Protein 6GXR (pdb70)

Secondary structure (DSSP, 8-state):
-------EEEEETTEEEEEEEEEE-TTS-EEEEEEETTS--EEEEEES-TTSS-TT---EEEE-TT-TTEEEEEEE-TTS-EEEEEEETTS--EEEEE-S-TTSS-TT---EEEE-TT-TTEEEEEEE-TTS-EEEEEEETTS--EEEEE-S-TTSS-TT---EEEE-TT-TTEEEEEEE-TTS-EEEEEEETTS--EEEEESS-TTSS-TT---EEEE-TT-TTEEEEEEE-TTS-EEEEEEETTS--EEEEESS-TTSS-TT---EEEE-TT-TTEEEEEEE-TTS-EEEEEEETTPPPEEEEE-S-TTSS-TT---EEEE-TT-TTEEEEEEE-TT--EEEEEEETTS--EEEEE--

Organism: Burkholderia pseudomallei (strain K96243) (NCBI:txid272560)

Nearest PDB structures (foldseek):
  6gxr-assembly1_A  TM=1.003E+00  e=8.473E-71  Burkholderia pseudomallei
  7c37-assembly1_A  TM=7.053E-01  e=6.208E-09  Orbilia oligospora ATCC 24927
  7c3e-assembly1_B  TM=7.044E-01  e=8.057E-09  Orbilia oligospora ATCC 24927
  6trv-assembly1_BBB  TM=6.352E-01  e=8.868E-08  Scedosporium apiospermum
  6htn-assembly1_B  TM=6.437E-01  e=6.552E-03  Kordia periserrulae

Radius of gyration: 18.42 Å; Cα contacts (8 Å, |Δi|>4): 1183; chains: 1; bounding box: 45×47×47 Å

Structure (mmCIF, N/CA/C/O backbone):
data_6GXR
#
_entry.id   6GXR
#
_cell.length_a   46.076
_cell.length_b   87.549
_cell.length_c   159.100
_cell.angle_alpha   90.00
_cell.angle_beta   90.00
_cell.angle_gamma   90.00
#
_symmetry.space_group_name_H-M   'I 2 2 2'
#
loop_
_entity.id
_entity.type
_entity.pdbx_description
1 polymer 'BP39L lectin'
2 non-polymer 'SULFATE ION'
3 water water
#
loop_
_atom_site.group_PDB
_atom_site.id
_atom_site.type_symbol
_atom_site.label_atom_id
_atom_site.label_alt_id
_atom_site.label_comp_id
_atom_site.label_asym_id
_atom_site.label_entity_id
_atom_site.label_seq_id
_atom_site.pdbx_PDB_ins_code
_atom_site.Cartn_x
_atom_site.Cartn_y
_atom_site.Cartn_z
_atom_site.occupancy
_atom_site.B_iso_or_equiv
_atom_site.auth_seq_id
_atom_site.auth_comp_id
_atom_site.auth_asym_id
_atom_site.auth_atom_id
_atom_site.pdbx_PDB_model_num
ATOM 1 N N . TYR A 1 11 ? 0.255 28.052 -10.613 1.00 38.03 11 TYR A N 1
ATOM 2 C CA . TYR A 1 11 ? 1.078 26.865 -10.280 1.00 39.91 11 TYR A CA 1
ATOM 3 C C . TYR A 1 11 ? 0.306 25.527 -10.330 1.00 31.10 11 TYR A C 1
ATOM 4 O O . TYR A 1 11 ? 0.909 24.462 -10.549 1.00 32.51 11 TYR A O 1
ATOM 13 N N . PHE A 1 12 ? -1.007 25.553 -10.098 1.00 22.42 12 PHE A N 1
ATOM 14 C CA . PHE A 1 12 ? -1.797 24.302 -10.217 1.00 21.12 12 PHE A CA 1
ATOM 15 C C . PHE A 1 12 ? -1.770 23.883 -11.664 1.00 17.86 12 PHE A C 1
ATOM 16 O O . PHE A 1 12 ? -1.739 24.728 -12.508 1.00 17.49 12 PHE A O 1
ATOM 24 N N . GLN A 1 13 ? -1.899 22.582 -11.930 1.00 19.29 13 GLN A N 1
ATOM 25 C CA . GLN A 1 13 ? -1.787 22.060 -13.271 1.00 18.76 13 GLN A CA 1
ATOM 26 C C . GLN A 1 13 ? -3.150 22.132 -13.977 1.00 17.48 13 GLN A C 1
ATOM 27 O O . GLN A 1 13 ? -3.719 21.094 -14.390 1.00 17.34 13 GLN A O 1
ATOM 33 N N . SER A 1 14 ? -3.702 23.337 -14.014 1.00 15.80 14 SER A N 1
ATOM 34 C CA . SER A 1 14 ? -4.986 23.607 -14.555 1.00 17.60 14 SER A CA 1
ATOM 35 C C . SER A 1 14 ? -4.986 23.519 -16.075 1.00 16.48 14 SER A C 1
ATOM 36 O O . SER A 1 14 ? -3.949 23.345 -16.683 1.00 17.19 14 SER A O 1
ATOM 39 N N . ALA A 1 15 ? -6.187 23.455 -16.667 1.00 14.68 15 ALA A N 1
ATOM 40 C CA . ALA A 1 15 ? -6.315 23.367 -18.119 1.00 14.16 15 ALA A CA 1
ATOM 41 C C . ALA A 1 15 ? -6.082 24.702 -18.740 1.00 15.10 15 ALA A C 1
ATOM 42 O O . ALA A 1 15 ? -6.986 25.514 -18.813 1.00 16.80 15 ALA A O 1
ATOM 44 N N . LYS A 1 16 ? -4.868 24.860 -19.223 1.00 15.12 16 LYS A N 1
ATOM 45 C CA . LYS A 1 16 ? -4.397 26.036 -19.962 1.00 15.78 16 LYS A CA 1
ATOM 46 C C . LYS A 1 16 ? -4.653 25.995 -21.473 1.00 15.99 16 LYS A C 1
ATOM 47 O O . LYS A 1 16 ? -4.375 26.995 -22.155 1.00 15.34 16 LYS A O 1
ATOM 53 N N . LEU A 1 17 ? -5.144 24.905 -22.015 1.00 12.20 17 LEU A N 1
ATOM 54 C CA . LEU A 1 17 ? -5.607 24.736 -23.331 1.00 12.98 17 LEU A CA 1
ATOM 55 C C . LEU A 1 17 ? -7.025 24.170 -23.328 1.00 12.41 17 LEU A C 1
ATOM 56 O O . LEU A 1 17 ? -7.336 23.227 -22.533 1.00 13.09 17 LEU A O 1
ATOM 61 N N . ALA A 1 18 ? -7.894 24.642 -24.224 1.00 11.40 18 ALA A N 1
ATOM 62 C CA . ALA A 1 18 ? -9.199 24.109 -24.368 1.00 10.81 18 ALA A CA 1
ATOM 63 C C . ALA A 1 18 ? -9.482 23.875 -25.841 1.00 12.95 18 ALA A C 1
ATOM 64 O O . ALA A 1 18 ? -9.198 24.739 -26.667 1.00 14.61 18 ALA A O 1
ATOM 66 N N . ALA A 1 19 ? -10.033 22.744 -26.173 1.00 12.28 19 ALA A N 1
ATOM 67 C CA . ALA A 1 19 ? -10.349 22.439 -27.567 1.00 12.11 19 ALA A CA 1
ATOM 68 C C . ALA A 1 19 ? -11.871 22.320 -27.747 1.00 12.25 19 ALA A C 1
ATOM 69 O O . ALA A 1 19 ? -12.582 21.744 -26.928 1.00 12.49 19 ALA A O 1
ATOM 71 N N . SER A 1 20 ? -12.367 22.837 -28.867 1.00 13.74 20 SER A N 1
ATOM 72 C CA . SER A 1 20 ? -13.805 22.871 -29.090 1.00 13.08 20 SER A CA 1
ATOM 73 C C . SER A 1 20 ? -14.094 22.837 -30.593 1.00 13.98 20 SER A C 1
ATOM 74 O O . SER A 1 20 ? -13.312 23.371 -31.361 1.00 14.55 20 SER A O 1
ATOM 77 N N . ASN A 1 21 ? -15.201 22.246 -30.975 1.00 12.08 21 ASN A N 1
ATOM 78 C CA . ASN A 1 21 ? -15.790 22.654 -32.311 1.00 11.95 21 ASN A CA 1
ATOM 79 C C . ASN A 1 21 ? -16.049 24.171 -32.263 1.00 13.39 21 ASN A C 1
ATOM 80 O O . ASN A 1 21 ? -16.347 24.745 -31.222 1.00 13.85 21 ASN A O 1
ATOM 85 N N . GLN A 1 22 ? -15.954 24.873 -33.410 1.00 13.63 22 GLN A N 1
ATOM 86 C CA . GLN A 1 22 ? -16.479 26.230 -33.508 1.00 14.86 22 GLN A CA 1
ATOM 87 C C . GLN A 1 22 ? -17.923 26.002 -33.955 1.00 15.28 22 GLN A C 1
ATOM 88 O O . GLN A 1 22 ? -18.233 25.790 -35.142 1.00 14.17 22 GLN A O 1
ATOM 94 N N . PHE A 1 23 ? -18.832 26.003 -32.987 1.00 15.83 23 PHE A N 1
ATOM 95 C CA . PHE A 1 23 ? -20.220 25.546 -33.224 1.00 15.48 23 PHE A CA 1
ATOM 96 C C . PHE A 1 23 ? -20.856 26.373 -34.358 1.00 17.99 23 PHE A C 1
ATOM 97 O O . PHE A 1 23 ? -20.728 27.596 -34.429 1.00 21.03 23 PHE A O 1
ATOM 105 N N . GLY A 1 24 ? -21.406 25.654 -35.283 1.00 18.31 24 GLY A N 1
ATOM 106 C CA . GLY A 1 24 ? -21.906 26.334 -36.498 1.00 18.65 24 GLY A CA 1
ATOM 107 C C . GLY A 1 24 ? -21.045 26.109 -37.714 1.00 19.86 24 GLY A C 1
ATOM 108 O O . GLY A 1 24 ? -21.486 26.401 -38.864 1.00 19.78 24 GLY A O 1
ATOM 109 N N . ILE A 1 25 ? -19.795 25.677 -37.484 1.00 17.90 25 ILE A N 1
ATOM 110 C CA . ILE A 1 25 ? -18.895 25.374 -38.594 1.00 17.08 25 ILE A CA 1
ATOM 111 C C . ILE A 1 25 ? -18.552 23.908 -38.353 1.00 16.09 25 ILE A C 1
ATOM 112 O O . ILE A 1 25 ? -17.659 23.634 -37.480 1.00 11.92 25 ILE A O 1
ATOM 117 N N . PRO A 1 26 ? -19.316 22.899 -38.918 1.00 14.41 26 PRO A N 1
ATOM 118 C CA . PRO A 1 26 ? -19.215 21.537 -38.390 1.00 16.07 26 PRO A CA 1
ATOM 119 C C . PRO A 1 26 ? -17.847 20.864 -38.448 1.00 16.46 26 PRO A C 1
ATOM 120 O O . PRO A 1 26 ? -17.617 19.886 -37.768 1.00 17.74 26 PRO A O 1
ATOM 124 N N . ASN A 1 27 ? -17.010 21.295 -39.383 1.00 17.99 27 ASN A N 1
ATOM 125 C CA . ASN A 1 27 ? -15.715 20.771 -39.708 1.00 15.31 27 ASN A CA 1
ATOM 126 C C . ASN A 1 27 ? -14.530 21.551 -39.114 1.00 15.60 27 ASN A C 1
ATOM 127 O O . ASN A 1 27 ? -13.375 21.314 -39.534 1.00 19.66 27 ASN A O 1
ATOM 132 N N . GLN A 1 28 ? -14.813 22.518 -38.247 1.00 13.79 28 GLN A N 1
ATOM 133 C CA . GLN A 1 28 ? -13.801 23.331 -37.651 1.00 13.59 28 GLN A CA 1
ATOM 134 C C . GLN A 1 28 ? -13.507 22.972 -36.190 1.00 13.05 28 GLN A C 1
ATOM 135 O O . GLN A 1 28 ? -14.400 22.924 -35.341 1.00 13.09 28 GLN A O 1
ATOM 141 N N . THR A 1 29 ? -12.225 22.888 -35.881 1.00 13.02 29 THR A N 1
ATOM 142 C CA . THR A 1 29 ? -11.756 22.637 -34.515 1.00 12.20 29 THR A CA 1
ATOM 143 C C . THR A 1 29 ? -10.937 23.835 -34.078 1.00 12.79 29 THR A C 1
ATOM 144 O O . THR A 1 29 ? -9.985 24.273 -34.789 1.00 13.53 29 THR A O 1
ATOM 148 N N . ASP A 1 30 ? -11.220 24.373 -32.879 1.00 12.09 30 ASP A N 1
ATOM 149 C CA . ASP A 1 30 ? -10.540 25.462 -32.335 1.00 12.30 30 ASP A CA 1
ATOM 150 C C . ASP A 1 30 ? -9.768 24.975 -31.070 1.00 12.43 30 ASP A C 1
ATOM 151 O O . ASP A 1 30 ? -10.259 24.142 -30.322 1.00 12.83 30 ASP A O 1
ATOM 156 N N . VAL A 1 31 ? -8.586 25.518 -30.869 1.00 12.37 31 VAL A N 1
ATOM 157 C CA . VAL A 1 31 ? -7.806 25.300 -29.584 1.00 12.40 31 VAL A CA 1
ATOM 158 C C . VAL A 1 31 ? -7.454 26.681 -29.003 1.00 13.69 31 VAL A C 1
ATOM 159 O O . VAL A 1 31 ? -6.776 27.509 -29.653 1.00 12.12 31 VAL A O 1
ATOM 163 N N . PHE A 1 32 ? -7.941 26.962 -27.798 1.00 12.26 32 PHE A N 1
ATOM 164 C CA . PHE A 1 32 ? -7.801 28.258 -27.099 1.00 12.78 32 PHE A CA 1
ATOM 165 C C . PHE A 1 32 ? -6.670 28.156 -26.074 1.00 14.53 32 PHE A C 1
ATOM 166 O O . PHE A 1 32 ? -6.487 27.101 -25.426 1.00 14.03 32 PHE A O 1
ATOM 174 N N . ALA A 1 33 ? -5.911 29.255 -25.937 1.00 14.19 33 ALA A N 1
ATOM 175 C CA . ALA A 1 33 ? -4.782 29.356 -25.035 1.00 14.64 33 ALA A CA 1
ATOM 176 C C . ALA A 1 33 ? -4.613 30.823 -24.713 1.00 18.94 33 ALA A C 1
ATOM 177 O O . ALA A 1 33 ? -5.268 31.625 -25.307 1.00 17.54 33 ALA A O 1
ATOM 179 N N . VAL A 1 34 ? -3.881 31.095 -23.639 1.00 18.48 34 VAL A N 1
ATOM 180 C CA . VAL A 1 34 ? -3.511 32.459 -23.316 1.00 19.51 34 VAL A CA 1
ATOM 181 C C . VAL A 1 34 ? -2.003 32.573 -23.548 1.00 24.24 34 VAL A C 1
ATOM 182 O O . VAL A 1 34 ? -1.227 31.764 -23.082 1.00 33.04 34 VAL A O 1
ATOM 186 N N . ASP A 1 35 ? -1.610 33.603 -24.266 1.00 26.01 35 ASP A N 1
ATOM 187 C CA . ASP A 1 35 ? -0.187 33.709 -24.573 1.00 34.76 35 ASP A CA 1
ATOM 188 C C . ASP A 1 35 ? 0.536 34.523 -23.472 1.00 39.30 35 ASP A C 1
ATOM 189 O O . ASP A 1 35 ? -0.106 35.044 -22.544 1.00 38.76 35 ASP A O 1
ATOM 194 N N . GLY A 1 36 ? 1.858 34.636 -23.593 1.00 35.68 36 GLY A N 1
ATOM 195 C CA . GLY A 1 36 ? 2.678 35.384 -22.610 1.00 31.08 36 GLY A CA 1
ATOM 196 C C . GLY A 1 36 ? 2.344 36.837 -22.485 1.00 32.01 36 GLY A C 1
ATOM 197 O O . GLY A 1 36 ? 2.590 37.421 -21.449 1.00 34.92 36 GLY A O 1
ATOM 198 N N . ASN A 1 37 ? 1.815 37.434 -23.547 1.00 32.70 37 ASN A N 1
ATOM 199 C CA . ASN A 1 37 ? 1.308 38.815 -23.509 1.00 40.45 37 ASN A CA 1
ATOM 200 C C . ASN A 1 37 ? -0.045 38.978 -22.785 1.00 36.53 37 ASN A C 1
ATOM 201 O O . ASN A 1 37 ? -0.551 40.072 -22.745 1.00 35.17 37 ASN A O 1
ATOM 206 N N . GLY A 1 38 ? -0.621 37.894 -22.271 1.00 34.39 38 GLY A N 1
ATOM 207 C CA . GLY A 1 38 ? -1.853 37.940 -21.521 1.00 33.36 38 GLY A CA 1
ATOM 208 C C . GLY A 1 38 ? -3.088 38.082 -22.372 1.00 27.44 38 GLY A C 1
ATOM 209 O O . GLY A 1 38 ? -4.147 38.466 -21.884 1.00 24.94 38 GLY A O 1
ATOM 210 N N . SER A 1 39 ? -2.970 37.771 -23.680 1.00 26.11 39 SER A N 1
ATOM 211 C CA . SER A 1 39 ? -4.132 37.811 -24.496 1.00 24.16 39 SER A CA 1
ATOM 212 C C . SER A 1 39 ? -4.581 36.380 -24.802 1.00 19.26 39 SER A C 1
ATOM 213 O O . SER A 1 39 ? -3.774 35.449 -24.917 1.00 20.77 39 SER A O 1
ATOM 216 N N . LEU A 1 40 ? -5.852 36.302 -25.017 1.00 21.26 40 LEU A N 1
ATOM 217 C CA . LEU A 1 40 ? -6.480 35.032 -25.359 1.00 17.96 40 LEU A CA 1
ATOM 218 C C . LEU A 1 40 ? -6.163 34.822 -26.833 1.00 18.76 40 LEU A C 1
ATOM 219 O O . LEU A 1 40 ? -6.088 35.768 -27.584 1.00 18.76 40 LEU A O 1
ATOM 224 N N . ARG A 1 41 ? -5.980 33.585 -27.254 1.00 14.51 41 ARG A N 1
ATOM 225 C CA . ARG A 1 41 ? -5.647 33.223 -28.612 1.00 18.27 41 ARG A CA 1
ATOM 226 C C . ARG A 1 41 ? -6.340 31.943 -29.020 1.00 18.14 41 ARG A C 1
ATOM 227 O O . ARG A 1 41 ? -6.774 31.164 -28.174 1.00 19.84 41 ARG A O 1
ATOM 235 N N . VAL A 1 42 ? -6.503 31.786 -30.307 1.00 16.85 42 VAL A N 1
ATOM 236 C CA . VAL A 1 42 ? -7.129 30.615 -30.897 1.00 17.45 42 VAL A CA 1
ATOM 237 C C . VAL A 1 42 ? -6.339 30.141 -32.046 1.00 18.16 42 VAL A C 1
ATOM 238 O O . VAL A 1 42 ? -5.977 30.940 -32.935 1.00 15.23 42 VAL A O 1
ATOM 242 N N . SER A 1 43 ? -6.181 28.822 -32.130 1.00 12.85 43 SER A N 1
ATOM 243 C CA . SER A 1 43 ? -5.658 28.145 -33.315 1.00 14.99 43 SER A CA 1
ATOM 244 C C . SER A 1 43 ? -6.805 27.273 -33.886 1.00 15.01 43 SER A C 1
ATOM 245 O O . SER A 1 43 ? -7.679 26.802 -33.151 1.00 15.58 43 SER A O 1
ATOM 248 N N . TRP A 1 44 ? -6.898 27.089 -35.212 1.00 13.07 44 TRP A N 1
ATOM 249 C CA . TRP A 1 44 ? -8.014 26.402 -35.784 1.00 14.07 44 TRP A CA 1
ATOM 250 C C . TRP A 1 44 ? -7.629 25.673 -37.071 1.00 14.82 44 TRP A C 1
ATOM 251 O O . TRP A 1 44 ? -6.640 26.055 -37.756 1.00 15.90 44 TRP A O 1
ATOM 262 N N . VAL A 1 45 ? -8.375 24.627 -37.349 1.00 14.50 45 VAL A N 1
ATOM 263 C CA . VAL A 1 45 ? -8.241 23.858 -38.577 1.00 15.54 45 VAL A CA 1
ATOM 264 C C . VAL A 1 45 ? -9.614 23.424 -39.058 1.00 16.21 45 VAL A C 1
ATOM 265 O O . VAL A 1 45 ? -10.501 23.166 -38.285 1.00 16.26 45 VAL A O 1
ATOM 269 N N . VAL A 1 46 ? -9.774 23.321 -40.378 1.00 17.90 46 VAL A N 1
ATOM 270 C CA . VAL A 1 46 ? -10.963 22.831 -41.012 1.00 17.94 46 VAL A CA 1
ATOM 271 C C . VAL A 1 46 ? -10.694 21.488 -41.700 1.00 18.78 46 VAL A C 1
ATOM 272 O O . VAL A 1 46 ? -9.791 21.375 -42.556 1.00 20.35 46 VAL A O 1
ATOM 276 N N . SER A 1 47 ? -11.443 20.463 -41.306 1.00 17.31 47 SER A N 1
ATOM 277 C CA . SER A 1 47 ? -11.308 19.093 -41.816 1.00 18.45 47 SER A CA 1
ATOM 278 C C . SER A 1 47 ? -9.879 18.634 -41.671 1.00 22.16 47 SER A C 1
ATOM 279 O O . SER A 1 47 ? -9.331 18.808 -40.544 1.00 21.09 47 SER A O 1
ATOM 282 N N . ALA A 1 48 ? -9.224 18.188 -42.768 1.00 23.60 48 ALA A N 1
ATOM 283 C CA . ALA A 1 48 ? -7.803 17.671 -42.699 1.00 27.99 48 ALA A CA 1
ATOM 284 C C . ALA A 1 48 ? -6.795 18.724 -43.242 1.00 29.26 48 ALA A C 1
ATOM 285 O O . ALA A 1 48 ? -5.656 18.372 -43.570 1.00 30.23 48 ALA A O 1
ATOM 287 N N . GLY A 1 49 ? -7.201 19.986 -43.258 1.00 22.99 49 GLY A N 1
ATOM 288 C CA . GLY A 1 49 ? -6.442 21.087 -43.823 1.00 24.91 49 GLY A CA 1
ATOM 289 C C . GLY A 1 49 ? -5.349 21.569 -42.879 1.00 19.09 49 GLY A C 1
ATOM 290 O O . GLY A 1 49 ? -4.971 20.895 -41.888 1.00 21.58 49 GLY A O 1
ATOM 291 N N . ALA A 1 50 ? -4.873 22.755 -43.152 1.00 20.81 50 ALA A N 1
ATOM 292 C CA . ALA A 1 50 ? -3.744 23.353 -42.424 1.00 20.83 50 ALA A CA 1
ATOM 293 C C . ALA A 1 50 ? -4.230 24.065 -41.161 1.00 20.80 50 ALA A C 1
ATOM 294 O O . ALA A 1 50 ? -5.258 24.730 -41.171 1.00 18.29 50 ALA A O 1
ATOM 296 N N . TRP A 1 51 ? -3.426 24.001 -40.101 1.00 17.19 51 TRP A N 1
ATOM 297 C CA . TRP A 1 51 ? -3.659 24.768 -38.889 1.00 16.50 51 TRP A CA 1
ATOM 298 C C . TRP A 1 51 ? -3.398 26.219 -39.134 1.00 16.64 51 TRP A C 1
ATOM 299 O O . TRP A 1 51 ? -2.426 26.581 -39.867 1.00 19.14 51 TRP A O 1
ATOM 310 N N . ASN A 1 52 ? -4.236 27.061 -38.574 1.00 16.43 52 ASN A N 1
ATOM 311 C CA . ASN A 1 52 ? -4.097 28.512 -38.607 1.00 17.61 52 ASN A CA 1
ATOM 312 C C . ASN A 1 52 ? -3.918 29.026 -37.181 1.00 21.03 52 ASN A C 1
ATOM 313 O O . ASN A 1 52 ? -4.457 28.443 -36.251 1.00 19.66 52 ASN A O 1
ATOM 318 N N . GLY A 1 53 ? -3.138 30.105 -37.054 1.00 21.54 53 GLY A N 1
ATOM 319 C CA . GLY A 1 53 ? -3.045 30.944 -35.832 1.00 20.39 53 GLY A CA 1
ATOM 320 C C . GLY A 1 53 ? -1.685 30.847 -35.180 1.00 21.63 53 GLY A C 1
ATOM 321 O O . GLY A 1 53 ? -0.682 30.557 -35.851 1.00 24.76 53 GLY A O 1
ATOM 322 N N . PRO A 1 54 ? -1.545 31.131 -33.899 1.00 22.27 54 PRO A N 1
ATOM 323 C CA . PRO A 1 54 ? -2.634 31.511 -33.012 1.00 21.22 54 PRO A CA 1
ATOM 324 C C . PRO A 1 54 ? -3.041 32.953 -33.184 1.00 20.91 54 PRO A C 1
ATOM 325 O O . PRO A 1 54 ? -2.168 33.800 -33.106 1.00 25.16 54 PRO A O 1
ATOM 329 N N . ALA A 1 55 ? -4.326 33.188 -33.388 1.00 21.40 55 ALA A N 1
ATOM 330 C CA . ALA A 1 55 ? -4.871 34.546 -33.595 1.00 19.81 55 ALA A CA 1
ATOM 331 C C . ALA A 1 55 ? -5.374 35.138 -32.245 1.00 21.83 55 ALA A C 1
ATOM 332 O O . ALA A 1 55 ? -5.986 34.471 -31.399 1.00 18.59 55 ALA A O 1
ATOM 334 N N . GLN A 1 56 ? -5.125 36.433 -32.034 1.00 21.33 56 GLN A N 1
ATOM 335 C CA . GLN A 1 56 ? -5.516 37.089 -30.798 1.00 20.62 56 GLN A CA 1
ATOM 336 C C . GLN A 1 56 ? -6.980 37.350 -30.736 1.00 21.88 56 GLN A C 1
ATOM 337 O O . GLN A 1 56 ? -7.608 37.756 -31.719 1.00 21.76 56 GLN A O 1
ATOM 343 N N . ILE A 1 57 ? -7.558 37.192 -29.539 1.00 17.81 57 ILE A N 1
ATOM 344 C CA . ILE A 1 57 ? -8.952 37.459 -29.279 1.00 19.46 57 ILE A CA 1
ATOM 345 C C . ILE A 1 57 ? -8.960 38.515 -28.171 1.00 20.26 57 ILE A C 1
ATOM 346 O O . ILE A 1 57 ? -8.514 38.285 -27.029 1.00 22.00 57 ILE A O 1
ATOM 351 N N . GLY A 1 58 ? -9.395 39.720 -28.532 1.00 23.69 58 GLY A N 1
ATOM 352 C CA . GLY A 1 58 ? -9.399 40.828 -27.617 1.00 26.82 58 GLY A CA 1
ATOM 353 C C . GLY A 1 58 ? -8.082 41.512 -27.347 1.00 27.80 58 GLY A C 1
ATOM 354 O O . GLY A 1 58 ? -7.104 41.279 -28.029 1.00 29.38 58 GLY A O 1
ATOM 355 N N . PRO A 1 59 ? -8.034 42.363 -26.308 1.00 28.72 59 PRO A N 1
ATOM 356 C CA . PRO A 1 59 ? -6.863 43.166 -26.029 1.00 30.43 59 PRO A CA 1
ATOM 357 C C . PRO A 1 59 ? -5.755 42.372 -25.387 1.00 32.79 59 PRO A C 1
ATOM 358 O O . PRO A 1 59 ? -6.051 41.337 -24.693 1.00 33.93 59 PRO A O 1
ATOM 362 N N . ALA A 1 60 ? -4.523 42.866 -25.508 1.00 28.31 60 ALA A N 1
ATOM 363 C CA . ALA A 1 60 ? -3.403 42.344 -24.727 1.00 28.75 60 ALA A CA 1
ATOM 364 C C . ALA A 1 60 ? -3.557 42.636 -23.227 1.00 28.67 60 ALA A C 1
ATOM 365 O O . ALA A 1 60 ? -4.269 43.569 -22.813 1.00 28.19 60 ALA A O 1
ATOM 367 N N . GLY A 1 61 ? -2.893 41.787 -22.446 1.00 29.16 61 GLY A N 1
ATOM 368 C CA . GLY A 1 61 ? -2.684 42.009 -21.026 1.00 27.91 61 GLY A CA 1
ATOM 369 C C . GLY A 1 61 ? -3.927 41.890 -20.183 1.00 28.13 61 GLY A C 1
ATOM 370 O O . GLY A 1 61 ? -3.917 42.331 -19.031 1.00 29.34 61 GLY A O 1
ATOM 371 N N . LEU A 1 62 ? -4.989 41.261 -20.708 1.00 26.19 62 LEU A N 1
ATOM 372 C CA . LEU A 1 62 ? -6.257 41.159 -19.945 1.00 24.09 62 LEU A CA 1
ATOM 373 C C . LEU A 1 62 ? -6.145 40.005 -18.885 1.00 23.01 62 LEU A C 1
ATOM 374 O O . LEU A 1 62 ? -6.797 40.059 -17.817 1.00 22.20 62 LEU A O 1
ATOM 379 N N . PHE A 1 63 ? -5.311 39.007 -19.200 1.00 19.22 63 PHE A N 1
ATOM 380 C CA . PHE A 1 63 ? -5.119 37.818 -18.389 1.00 18.60 63 PHE A CA 1
ATOM 381 C C . PHE A 1 63 ? -3.740 37.655 -17.904 1.00 21.80 63 PHE A C 1
ATOM 382 O O . PHE A 1 63 ? -2.786 38.145 -18.534 1.00 23.39 63 PHE A O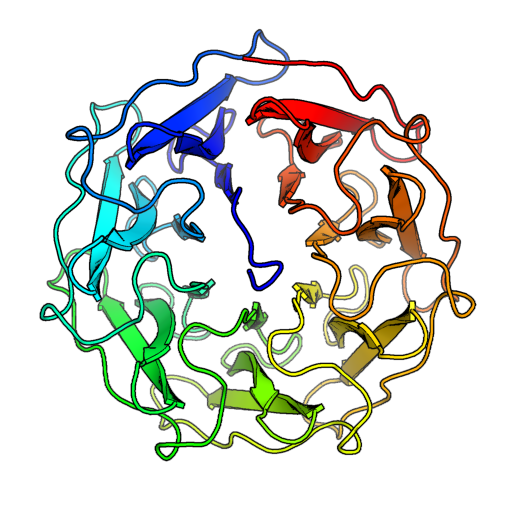 1
ATOM 390 N N . PRO A 1 64 ? -3.539 36.962 -16.781 1.00 19.25 64 PRO A N 1
ATOM 391 C CA . PRO A 1 64 ? -2.158 36.532 -16.525 1.00 18.74 64 PRO A CA 1
ATOM 392 C C . PRO A 1 64 ? -1.663 35.546 -17.572 1.00 21.46 64 PRO A C 1
ATOM 393 O O . PRO A 1 64 ? -2.465 34.844 -18.181 1.00 20.56 64 PRO A O 1
ATOM 397 N N . SER A 1 65 ? -0.370 35.505 -17.830 1.00 22.04 65 SER A N 1
ATOM 398 C CA . SER A 1 65 ? 0.078 34.628 -18.890 1.00 25.48 65 SER A CA 1
ATOM 399 C C . SER A 1 65 ? -0.264 33.206 -1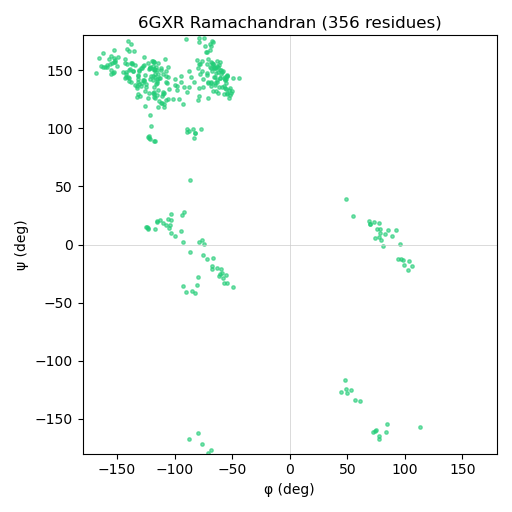8.425 1.00 25.39 65 SER A C 1
ATOM 400 O O . SER A 1 65 ? -0.312 32.940 -17.210 1.00 24.09 65 SER A O 1
ATOM 403 N N . ARG A 1 66 ? -0.591 32.317 -19.351 1.00 26.93 66 ARG A N 1
ATOM 404 C CA . ARG A 1 66 ? -0.966 30.977 -18.887 1.00 38.85 66 ARG A CA 1
ATOM 405 C C . ARG A 1 66 ? -2.066 30.925 -17.668 1.00 34.26 66 ARG A C 1
ATOM 406 O O . ARG A 1 66 ? -2.082 30.128 -16.671 1.00 31.46 66 ARG A O 1
ATOM 414 N N . ALA A 1 67 ? -3.006 31.838 -17.812 1.00 22.34 67 ALA A N 1
ATOM 415 C CA . ALA A 1 67 ? -4.290 31.689 -17.217 1.00 19.30 67 ALA A CA 1
ATOM 416 C C . ALA A 1 67 ? -4.912 30.407 -17.806 1.00 17.49 67 ALA A C 1
ATOM 417 O O . ALA A 1 67 ? -4.699 30.033 -18.972 1.00 18.78 67 ALA A O 1
ATOM 419 N N . ALA A 1 68 ? -5.735 29.770 -17.022 1.00 15.04 68 ALA A N 1
ATOM 420 C CA . ALA A 1 68 ? -6.563 28.638 -17.439 1.00 12.44 68 ALA A CA 1
ATOM 421 C C . ALA A 1 68 ? -7.704 29.140 -18.370 1.00 12.08 68 ALA A C 1
ATOM 422 O O . ALA A 1 68 ? -8.188 30.301 -18.307 1.00 11.64 68 ALA A O 1
ATOM 424 N N . VAL A 1 69 ? -8.211 28.240 -19.226 1.00 12.35 69 VAL A N 1
ATOM 425 C CA . VAL A 1 69 ? -9.307 28.551 -20.182 1.00 12.44 69 VAL A CA 1
ATOM 426 C C . VAL A 1 69 ? -10.291 27.419 -20.205 1.00 11.58 69 VAL A C 1
ATOM 427 O O . VAL A 1 69 ? -9.894 26.236 -19.920 1.00 13.10 69 VAL A O 1
ATOM 431 N N . ALA A 1 70 ? -11.518 27.693 -20.584 1.00 10.87 70 ALA A N 1
ATOM 432 C CA . ALA A 1 70 ? -12.515 26.725 -20.854 1.00 11.30 70 ALA A CA 1
ATOM 433 C C . ALA A 1 70 ? -13.362 27.170 -22.009 1.00 11.26 70 ALA A C 1
ATOM 434 O O . ALA A 1 70 ? -13.315 28.371 -22.395 1.00 13.23 70 ALA A O 1
ATOM 436 N N . SER A 1 71 ? -14.025 26.219 -22.609 1.00 11.84 71 SER A N 1
ATOM 437 C CA . SER A 1 71 ? -14.868 26.513 -23.744 1.00 13.90 71 SER A CA 1
ATOM 438 C C . SER A 1 71 ? -16.160 25.685 -23.699 1.00 13.51 71 SER A C 1
ATOM 439 O O . SER A 1 71 ? -16.170 24.570 -23.137 1.00 12.40 71 SER A O 1
ATOM 442 N N . SER A 1 72 ? -17.238 26.188 -24.359 1.00 12.23 72 SER A N 1
ATOM 443 C CA . SER A 1 72 ? -18.471 25.462 -24.464 1.00 12.34 72 SER A CA 1
ATOM 444 C C . SER A 1 72 ? -19.332 26.108 -25.595 1.00 12.49 72 SER A C 1
ATOM 445 O O . SER A 1 72 ? -19.271 27.349 -25.723 1.00 12.53 72 SER A O 1
ATOM 448 N N . ASN A 1 73 ? -20.186 25.294 -26.179 1.00 14.42 73 ASN A N 1
ATOM 449 C CA . ASN A 1 73 ? -21.365 25.809 -26.894 1.00 15.15 73 ASN A CA 1
ATOM 450 C C . ASN A 1 73 ? -22.115 26.676 -25.839 1.00 16.15 73 ASN A C 1
ATOM 451 O O . ASN A 1 73 ? -22.216 26.277 -24.682 1.00 13.04 73 ASN A O 1
ATOM 456 N N . GLN A 1 74 ? -22.713 27.775 -26.260 1.00 15.62 74 GLN A N 1
ATOM 457 C CA . GLN A 1 74 ? -23.802 28.393 -25.509 1.00 16.98 74 GLN A CA 1
ATOM 458 C C . GLN A 1 74 ? -25.118 27.694 -25.826 1.00 16.70 74 GLN A C 1
ATOM 459 O O . GLN A 1 74 ? -25.729 27.965 -26.851 1.00 18.22 74 GLN A O 1
ATOM 465 N N . PHE A 1 75 ? -25.501 26.750 -24.972 1.00 15.28 75 PHE A N 1
ATOM 466 C CA . PHE A 1 75 ? -26.631 25.819 -25.098 1.00 16.38 75 PHE A CA 1
ATOM 467 C C . PHE A 1 75 ? -27.909 26.554 -25.375 1.00 19.76 75 PHE A C 1
ATOM 468 O O . PHE A 1 75 ? -28.158 27.550 -24.745 1.00 19.79 75 PHE A O 1
ATOM 476 N N . GLY A 1 76 ? -28.557 26.132 -26.459 1.00 21.45 76 GLY A N 1
ATOM 477 C CA . GLY A 1 76 ? -29.709 26.857 -26.979 1.00 24.62 76 GLY A CA 1
ATOM 478 C C . GLY A 1 76 ? -29.404 27.776 -28.168 1.00 26.76 76 GLY A C 1
ATOM 479 O O . GLY A 1 76 ? -30.337 28.218 -28.819 1.00 25.04 76 GLY A O 1
ATOM 480 N N . ILE A 1 77 ? -28.131 28.134 -28.407 1.00 23.57 77 ILE A N 1
ATOM 481 C CA . ILE A 1 77 ? -27.688 28.936 -29.525 1.00 22.19 77 ILE A CA 1
ATOM 482 C C . ILE A 1 77 ? -26.737 28.013 -30.352 1.00 22.22 77 ILE A C 1
ATOM 483 O O . ILE A 1 77 ? -25.566 27.936 -30.047 1.00 19.77 77 ILE A O 1
ATOM 488 N N . PRO A 1 78 ? -27.265 27.246 -31.299 1.00 24.01 78 PRO A N 1
ATOM 489 C CA . PRO A 1 78 ? -26.401 26.175 -31.927 1.00 21.19 78 PRO A CA 1
ATOM 490 C C . PRO A 1 78 ? -25.150 26.695 -32.600 1.00 19.66 78 PRO A C 1
ATOM 491 O O . PRO A 1 78 ? -24.216 25.871 -32.827 1.00 22.66 78 PRO A O 1
ATOM 495 N N . ASN A 1 79 ? -25.093 27.960 -32.963 1.00 18.83 79 ASN A N 1
ATOM 496 C CA . ASN A 1 79 ? -24.001 28.494 -33.740 1.00 19.27 79 ASN A CA 1
ATOM 497 C C . ASN A 1 79 ? -23.072 29.377 -32.958 1.00 17.59 79 ASN A C 1
ATOM 498 O O . ASN A 1 79 ? -22.374 30.139 -33.480 1.00 17.39 79 ASN A O 1
ATOM 503 N N . GLN A 1 80 ? -23.112 29.316 -31.600 1.00 16.73 80 GLN A N 1
ATOM 504 C CA . GLN A 1 80 ? -22.279 30.163 -30.744 1.00 16.02 80 GLN A CA 1
ATOM 505 C C . GLN A 1 80 ? -21.302 29.296 -29.872 1.00 14.21 80 GLN A C 1
ATOM 506 O O . GLN A 1 80 ? -21.734 28.315 -29.228 1.00 16.95 80 GLN A O 1
ATOM 512 N N . THR A 1 81 ? -20.052 29.692 -29.933 1.00 12.25 81 THR A N 1
ATOM 513 C CA . THR A 1 81 ? -18.956 29.131 -29.068 1.00 14.73 81 THR A CA 1
ATOM 514 C C . THR A 1 81 ? -18.517 30.180 -28.060 1.00 14.80 81 THR A C 1
ATOM 515 O O . THR A 1 81 ? -18.235 31.329 -28.423 1.00 17.02 81 THR A O 1
ATOM 519 N N . ASP A 1 82 ? -18.446 29.826 -26.768 1.00 13.52 82 ASP A N 1
ATOM 520 C CA . ASP A 1 82 ? -17.997 30.677 -25.686 1.00 13.21 82 ASP A CA 1
ATOM 521 C C . ASP A 1 82 ? -16.663 30.160 -25.183 1.00 14.15 82 ASP A C 1
ATOM 522 O O . ASP A 1 82 ? -16.457 28.956 -25.101 1.00 13.55 82 ASP A O 1
ATOM 527 N N . VAL A 1 83 ? -15.857 31.065 -24.775 1.00 14.02 83 VAL A N 1
ATOM 528 C CA . VAL A 1 83 ? -14.543 30.855 -24.182 1.00 13.53 83 VAL A CA 1
ATOM 529 C C . VAL A 1 83 ? -14.432 31.666 -22.941 1.00 15.41 83 VAL A C 1
ATOM 530 O O . VAL A 1 83 ? -14.771 32.819 -22.900 1.00 13.99 83 VAL A O 1
ATOM 534 N N . PHE A 1 84 ? -14.015 31.014 -21.847 1.00 13.32 84 PHE A N 1
ATOM 535 C CA . PHE A 1 84 ? -13.941 31.578 -20.511 1.00 12.76 84 PHE A CA 1
ATOM 536 C C . PHE A 1 84 ? -12.573 31.639 -19.955 1.00 13.33 84 PHE A C 1
ATOM 537 O O . PHE A 1 84 ? -11.741 30.671 -20.177 1.00 12.13 84 PHE A O 1
ATOM 545 N N . ALA A 1 85 ? -12.300 32.720 -19.173 1.00 11.37 85 ALA A N 1
ATOM 546 C CA . ALA A 1 85 ? -10.997 32.898 -18.505 1.00 12.76 85 ALA A CA 1
ATOM 547 C C . ALA A 1 85 ? -11.165 34.033 -17.525 1.00 13.62 85 ALA A C 1
ATOM 548 O O . ALA A 1 85 ? -12.015 34.897 -17.784 1.00 14.47 85 ALA A O 1
ATOM 550 N N . VAL A 1 86 ? -10.444 33.957 -16.433 1.00 13.40 86 VAL A N 1
ATOM 551 C CA . VAL A 1 86 ? -10.414 34.971 -15.363 1.00 13.59 86 VAL A CA 1
ATOM 552 C C . VAL A 1 86 ? -9.297 35.929 -15.623 1.00 13.02 86 VAL A C 1
ATOM 553 O O . VAL A 1 86 ? -8.103 35.587 -15.652 1.00 14.41 86 VAL A O 1
ATOM 557 N N . GLY A 1 87 ? -9.673 37.217 -15.749 1.00 16.75 87 GLY A N 1
ATOM 558 C CA . GLY A 1 87 ? -8.663 38.238 -15.917 1.00 16.66 87 GLY A CA 1
ATOM 559 C C . GLY A 1 87 ? -7.769 38.538 -14.749 1.00 17.87 87 GLY A C 1
ATOM 560 O O . GLY A 1 87 ? -8.011 38.173 -13.582 1.00 18.87 87 GLY A O 1
ATOM 561 N N . ARG A 1 88 ? -6.771 39.375 -15.043 1.00 20.23 88 ARG A N 1
ATOM 562 C CA . ARG A 1 88 ? -5.894 39.895 -14.011 1.00 20.55 88 ARG A CA 1
ATOM 563 C C . ARG A 1 88 ? -6.589 40.492 -12.782 1.00 19.61 88 ARG A C 1
ATOM 564 O O . ARG A 1 88 ? -6.101 40.293 -11.653 1.00 21.59 88 ARG A O 1
ATOM 572 N N . ASP A 1 89 ? -7.698 41.155 -12.989 1.00 18.89 89 ASP A N 1
ATOM 573 C CA . ASP A 1 89 ? -8.518 41.709 -11.924 1.00 21.67 89 ASP A CA 1
ATOM 574 C C . ASP A 1 89 ? -9.442 40.781 -11.157 1.00 20.61 89 ASP A C 1
ATOM 575 O O . ASP A 1 89 ? -10.133 41.219 -10.242 1.00 22.95 89 ASP A O 1
ATOM 580 N N . GLY A 1 90 ? -9.404 39.482 -11.482 1.00 20.40 90 GLY A N 1
ATOM 581 C CA . GLY A 1 90 ? -10.232 38.541 -10.745 1.00 17.35 90 GLY A CA 1
ATOM 582 C C . GLY A 1 90 ? -11.652 38.413 -11.173 1.00 16.73 90 GLY A C 1
ATOM 583 O O . GLY A 1 90 ? -12.384 37.708 -10.496 1.00 17.86 90 GLY A O 1
ATOM 584 N N . ALA A 1 91 ? -12.062 39.004 -12.299 1.00 16.03 91 ALA A N 1
ATOM 585 C CA . ALA A 1 91 ? -13.347 38.802 -12.916 1.00 16.86 91 ALA A CA 1
ATOM 586 C C . ALA A 1 91 ? -13.310 37.681 -13.956 1.00 15.41 91 ALA A C 1
ATOM 587 O O . ALA A 1 91 ? -12.409 37.607 -14.756 1.00 16.33 91 ALA A O 1
ATOM 589 N N . LEU A 1 92 ? -14.326 36.835 -13.891 1.00 15.00 92 LEU A N 1
ATOM 590 C CA . LEU A 1 92 ? -14.631 35.871 -14.959 1.00 15.12 92 LEU A CA 1
ATOM 591 C C . LEU A 1 92 ? -15.071 36.630 -16.206 1.00 16.94 92 LEU A C 1
ATOM 592 O O . LEU A 1 92 ? -15.982 37.489 -16.122 1.00 15.80 92 LEU A O 1
ATOM 597 N N . ASN A 1 93 ? -14.482 36.264 -17.357 1.00 15.91 93 ASN A N 1
ATOM 598 C CA . ASN A 1 93 ? -14.845 36.807 -18.652 1.00 16.68 93 ASN A CA 1
ATOM 599 C C . ASN A 1 93 ? -15.295 35.754 -19.614 1.00 17.70 93 ASN A C 1
ATOM 600 O O . ASN A 1 93 ? -14.911 34.608 -19.499 1.00 16.04 93 ASN A O 1
ATOM 605 N N . VAL A 1 94 ? -16.139 36.160 -20.564 1.00 13.81 94 VAL A N 1
ATOM 606 C CA . VAL A 1 94 ? -16.516 35.338 -21.669 1.00 14.98 94 VAL A CA 1
ATOM 607 C C . VAL A 1 94 ? -16.199 36.115 -22.975 1.00 16.98 94 VAL A C 1
ATOM 608 O O . VAL A 1 94 ? -16.405 37.378 -23.088 1.00 16.70 94 VAL A O 1
ATOM 612 N N . ALA A 1 95 ? -15.669 35.381 -23.909 1.00 15.20 95 ALA A N 1
ATOM 613 C CA . ALA A 1 95 ? -15.578 35.749 -25.327 1.00 15.82 95 ALA A CA 1
ATOM 614 C C . ALA A 1 95 ? -16.379 34.757 -26.140 1.00 16.34 95 ALA A C 1
ATOM 615 O O . ALA A 1 95 ? -16.557 33.604 -25.804 1.00 16.44 95 ALA A O 1
ATOM 617 N N . TRP A 1 96 ? -16.938 35.201 -27.282 1.00 17.06 96 TRP A N 1
ATOM 618 C CA . TRP A 1 96 ? -17.827 34.335 -28.007 1.00 17.07 96 TRP A CA 1
ATOM 619 C C . TRP A 1 96 ? -17.789 34.765 -29.486 1.00 18.54 96 TRP A C 1
ATOM 620 O O . TRP A 1 96 ? -17.432 35.910 -29.811 1.00 21.53 96 TRP A O 1
ATOM 631 N N . VAL A 1 97 ? -18.134 33.798 -30.271 1.00 19.23 97 VAL A N 1
ATOM 632 C CA . VAL A 1 97 ? -18.183 33.933 -31.748 1.00 18.55 97 VAL A CA 1
ATOM 633 C C . VAL A 1 97 ? -19.380 33.199 -32.256 1.00 19.83 97 VAL A C 1
ATOM 634 O O . VAL A 1 97 ? -19.729 32.090 -31.809 1.00 18.75 97 VAL A O 1
ATOM 638 N N . VAL A 1 98 ? -20.001 33.767 -33.303 1.00 21.50 98 VAL A N 1
ATOM 639 C CA . VAL A 1 98 ? -21.159 33.163 -33.938 1.00 23.05 98 VAL A CA 1
ATOM 640 C C . VAL A 1 98 ? -20.764 32.730 -35.386 1.00 24.43 98 VAL A C 1
ATOM 641 O O . VAL A 1 98 ? -20.167 33.523 -36.136 1.00 27.96 98 VAL A O 1
ATOM 645 N N . SER A 1 99 ? -20.944 31.466 -35.665 1.00 23.57 99 SER A N 1
ATOM 646 C CA . SER A 1 99 ? -20.566 30.894 -36.954 1.00 29.19 99 SER A CA 1
ATOM 647 C C . SER A 1 99 ? -19.146 31.327 -37.303 1.00 32.85 99 SER A C 1
ATOM 648 O O . SER A 1 99 ? -18.207 30.996 -36.549 1.00 28.31 99 SER A O 1
ATOM 651 N N . ALA A 1 100 ? -18.942 32.085 -38.392 1.00 37.56 100 ALA A N 1
ATOM 652 C CA . ALA A 1 100 ? -17.564 32.422 -38.813 1.00 35.89 100 ALA A CA 1
ATOM 653 C C . ALA A 1 100 ? -17.294 33.915 -38.721 1.00 37.08 100 ALA A C 1
ATOM 654 O O . ALA A 1 100 ? -16.327 34.419 -39.299 1.00 36.30 100 ALA A O 1
ATOM 656 N N . ASP A 1 101 ? -18.115 34.616 -37.933 1.00 32.17 101 ASP A N 1
ATOM 657 C CA . ASP A 1 101 ? -17.933 36.050 -37.726 1.00 35.69 101 ASP A CA 1
ATOM 658 C C . ASP A 1 101 ? -16.666 36.335 -36.928 1.00 35.27 101 ASP A C 1
ATOM 659 O O . ASP A 1 101 ? -15.897 35.421 -36.628 1.00 40.97 101 ASP A O 1
ATOM 664 N N . ARG A 1 102 ? -16.442 37.608 -36.622 1.00 30.61 102 ARG A N 1
ATOM 665 C CA . ARG A 1 102 ? -15.336 38.070 -35.755 1.00 34.73 102 ARG A CA 1
ATOM 666 C C . ARG A 1 102 ? -15.744 37.868 -34.302 1.00 29.34 102 ARG A C 1
ATOM 667 O O . ARG A 1 102 ? -16.931 37.696 -33.988 1.00 25.72 102 ARG A O 1
ATOM 675 N N . TRP A 1 103 ? -14.724 37.823 -33.466 1.00 28.14 103 TRP A N 1
ATOM 676 C CA . TRP A 1 103 ? -14.889 37.485 -32.031 1.00 23.59 103 TRP A CA 1
ATOM 677 C C . TRP A 1 103 ? -15.462 38.671 -31.281 1.00 26.10 103 TRP A C 1
ATOM 678 O O . TRP A 1 103 ? -15.137 39.809 -31.581 1.00 26.82 103 TRP A O 1
ATOM 689 N N . ASN A 1 104 ? -16.220 38.397 -30.246 1.00 24.86 104 ASN A N 1
ATOM 690 C CA . ASN A 1 104 ? -16.726 39.401 -29.339 1.00 25.28 104 ASN A CA 1
ATOM 691 C C . ASN A 1 104 ? -16.039 39.189 -27.991 1.00 27.04 104 ASN A C 1
ATOM 692 O O . ASN A 1 104 ? -15.709 38.056 -27.588 1.00 24.15 104 ASN A O 1
ATOM 697 N N . GLY A 1 105 ? -15.870 40.282 -27.260 1.00 24.01 105 GLY A N 1
ATOM 698 C CA . GLY A 1 105 ? -15.258 40.206 -25.916 1.00 22.57 105 GLY A CA 1
ATOM 699 C C . GLY A 1 105 ? -13.743 40.063 -25.979 1.00 23.62 105 GLY A C 1
ATOM 700 O O . GLY A 1 105 ? -13.143 40.261 -27.082 1.00 23.21 105 GLY A O 1
ATOM 701 N N . PRO A 1 106 ? -13.080 39.670 -24.885 1.00 23.18 106 PRO A N 1
ATOM 702 C CA . PRO A 1 106 ? -13.757 39.116 -23.677 1.00 21.64 106 PRO A CA 1
ATOM 703 C C . PRO A 1 106 ? -14.497 40.218 -22.934 1.00 23.88 106 PRO A C 1
ATOM 704 O O . PRO A 1 106 ? -14.017 41.378 -22.950 1.00 26.05 106 PRO A O 1
ATOM 708 N N . THR A 1 107 ? -15.638 39.856 -22.341 1.00 22.27 107 THR A N 1
ATOM 709 C CA . THR A 1 107 ? -16.427 40.772 -21.504 1.00 25.18 107 THR A CA 1
ATOM 710 C C . THR A 1 107 ? -16.541 40.146 -20.105 1.00 21.29 107 THR A C 1
ATOM 711 O O . THR A 1 107 ? -16.802 38.926 -19.999 1.00 21.54 107 THR A O 1
ATOM 715 N N . PRO A 1 108 ? -16.484 40.963 -19.033 1.00 21.20 108 PRO A N 1
ATOM 716 C CA . PRO A 1 108 ? -16.722 40.359 -17.693 1.00 18.37 108 PRO A CA 1
ATOM 717 C C . PRO A 1 108 ? -18.142 39.930 -17.366 1.00 18.29 108 PRO A C 1
ATOM 718 O O . PRO A 1 108 ? -19.122 40.621 -17.666 1.00 19.69 108 PRO A O 1
ATOM 722 N N . ILE A 1 109 ? -18.272 38.761 -16.716 1.00 16.01 109 ILE A N 1
ATOM 723 C CA . ILE A 1 109 ? -19.514 38.193 -16.278 1.00 16.83 109 ILE A CA 1
ATOM 724 C C . ILE A 1 109 ? -19.482 37.930 -14.759 1.00 18.96 109 ILE A C 1
ATOM 725 O O . ILE A 1 109 ? -20.357 37.184 -14.220 1.00 20.43 109 ILE A O 1
ATOM 730 N N . SER A 1 110 ? -18.500 38.511 -14.082 1.00 17.89 110 SER A N 1
ATOM 731 C CA . SER A 1 110 ? -18.528 38.626 -12.621 1.00 20.03 110 SER A CA 1
ATOM 732 C C . SER A 1 110 ? -18.007 39.983 -12.274 1.00 22.69 110 SER A C 1
ATOM 733 O O . SER A 1 110 ? -17.314 40.617 -13.072 1.00 20.67 110 SER A O 1
ATOM 736 N N . ALA A 1 111 ? -18.235 40.359 -11.012 1.00 23.38 111 ALA A N 1
ATOM 737 C CA . ALA A 1 111 ? -17.431 41.428 -10.428 1.00 23.53 111 ALA A CA 1
ATOM 738 C C . ALA A 1 111 ? -15.943 41.072 -10.396 1.00 23.89 111 ALA A C 1
ATOM 739 O O . ALA A 1 111 ? -15.555 39.931 -10.385 1.00 20.43 111 ALA A O 1
ATOM 741 N N . ALA A 1 112 ? -15.119 42.092 -10.344 1.00 22.59 112 ALA A N 1
ATOM 742 C CA . ALA A 1 112 ? -13.707 41.957 -10.140 1.00 22.75 112 ALA A CA 1
ATOM 743 C C . ALA A 1 112 ? -13.443 41.470 -8.752 1.00 23.43 112 ALA A C 1
ATOM 744 O O . ALA A 1 112 ? -14.280 41.641 -7.888 1.00 22.75 112 ALA A O 1
ATOM 746 N N . GLY A 1 113 ? -12.285 40.859 -8.549 1.00 22.69 113 GLY A N 1
ATOM 747 C CA . GLY A 1 113 ? -11.837 40.420 -7.251 1.00 24.13 113 GLY A CA 1
ATOM 748 C C . GLY A 1 113 ? -12.485 39.137 -6.728 1.00 24.89 113 GLY A C 1
ATOM 749 O O . GLY A 1 113 ? -12.254 38.799 -5.599 1.00 30.51 113 GLY A O 1
ATOM 750 N N . LEU A 1 114 ? -13.293 38.460 -7.520 1.00 21.28 114 LEU A N 1
ATOM 751 C CA . LEU A 1 114 ? -14.022 37.278 -7.072 1.00 18.48 114 LEU A CA 1
ATOM 752 C C . LEU A 1 114 ? -13.183 36.012 -7.172 1.00 17.68 114 LEU A C 1
ATOM 753 O O . LEU A 1 114 ? -13.219 35.200 -6.281 1.00 17.56 114 LEU A O 1
ATOM 758 N N . PHE A 1 115 ? -12.411 35.869 -8.244 1.00 16.90 115 PHE A N 1
ATOM 759 C CA . PHE A 1 115 ? -11.601 34.641 -8.421 1.00 13.72 115 PHE A CA 1
ATOM 760 C C . PHE A 1 115 ? -10.150 35.030 -8.449 1.00 16.02 115 PHE A C 1
ATOM 761 O O . PHE A 1 115 ? -9.783 36.133 -8.873 1.00 16.28 115 PHE A O 1
ATOM 769 N N . PRO A 1 116 ? -9.264 34.127 -8.149 1.00 14.94 116 PRO A N 1
ATOM 770 C CA . PRO A 1 116 ? -7.857 34.375 -8.439 1.00 16.81 116 PRO A CA 1
ATOM 771 C C . PRO A 1 116 ? -7.572 34.520 -9.915 1.00 16.99 116 PRO A C 1
ATOM 772 O O . PRO A 1 116 ? -8.221 33.913 -10.802 1.00 14.93 116 PRO A O 1
ATOM 776 N N . ALA A 1 117 ? -6.662 35.461 -10.227 1.00 16.93 117 ALA A N 1
ATOM 777 C CA . ALA A 1 117 ? -6.364 35.699 -11.604 1.00 16.58 117 ALA A CA 1
ATOM 778 C C . ALA A 1 117 ? -6.005 34.388 -12.330 1.00 17.27 117 ALA A C 1
ATOM 779 O O . ALA A 1 117 ? -5.149 33.678 -11.866 1.00 18.52 117 ALA A O 1
ATOM 781 N N . GLY A 1 118 ? -6.634 34.121 -13.446 1.00 15.79 118 GLY A N 1
ATOM 782 C CA . GLY A 1 118 ? -6.252 32.967 -14.264 1.00 14.09 118 GLY A CA 1
ATOM 783 C C . GLY A 1 118 ? -6.826 31.659 -13.669 1.00 13.78 118 GLY A C 1
ATOM 784 O O . GLY A 1 118 ? -6.365 30.555 -14.081 1.00 13.21 118 GLY A O 1
ATOM 785 N N . ALA A 1 119 ? -7.759 31.797 -12.730 1.00 13.30 119 ALA A N 1
ATOM 786 C CA . ALA A 1 119 ? -8.436 30.609 -12.088 1.00 14.66 119 ALA A CA 1
ATOM 787 C C . ALA A 1 119 ? -8.861 29.523 -13.083 1.00 13.94 119 ALA A C 1
ATOM 788 O O . ALA A 1 119 ? -9.306 29.808 -14.190 1.00 11.75 119 ALA A O 1
ATOM 790 N N . ALA A 1 120 ? -8.748 28.277 -12.665 1.00 13.46 120 ALA A N 1
ATOM 791 C CA . ALA A 1 120 ? -9.345 27.195 -13.420 1.00 11.55 120 ALA A CA 1
ATOM 792 C C . ALA A 1 120 ? -10.845 27.339 -13.531 1.00 10.84 120 ALA A C 1
ATOM 793 O O . ALA A 1 120 ? -11.573 27.763 -12.591 1.00 12.62 120 ALA A O 1
ATOM 795 N N . ILE A 1 121 ? -11.352 26.959 -14.690 1.00 11.00 121 ILE A N 1
ATOM 796 C CA . ILE A 1 121 ? -12.771 27.041 -15.054 1.00 10.99 121 ILE A CA 1
ATOM 797 C C . ILE A 1 121 ? -13.213 25.791 -15.738 1.00 10.24 121 ILE A C 1
ATOM 798 O O . ILE A 1 121 ? -12.448 25.204 -16.503 1.00 10.22 121 ILE A O 1
ATOM 803 N N . ALA A 1 122 ? -14.493 25.442 -15.573 1.00 10.75 122 ALA A N 1
ATOM 804 C CA . ALA A 1 122 ? -15.113 24.361 -16.332 1.00 10.54 122 ALA A CA 1
ATOM 805 C C . ALA A 1 122 ? -16.531 24.736 -16.664 1.00 11.60 122 ALA A C 1
ATOM 806 O O . ALA A 1 122 ? -17.205 25.423 -15.899 1.00 12.82 122 ALA A O 1
ATOM 808 N N . ALA A 1 123 ? -16.961 24.330 -17.851 1.00 12.13 123 ALA A N 1
ATOM 809 C CA . ALA A 1 123 ? -18.277 24.739 -18.353 1.00 12.37 123 ALA A CA 1
ATOM 810 C C . ALA A 1 123 ? -18.998 23.535 -18.864 1.00 13.58 123 ALA A C 1
ATOM 811 O O . ALA A 1 123 ? -18.387 22.533 -19.295 1.00 14.14 123 ALA A O 1
ATOM 813 N N . SER A 1 124 ? -20.328 23.544 -18.672 1.00 12.69 124 SER A N 1
ATOM 814 C CA . SER A 1 124 ? -21.166 22.419 -19.113 1.00 13.26 124 SER A CA 1
ATOM 815 C C . SER A 1 124 ? -22.613 22.859 -19.331 1.00 14.04 124 SER A C 1
ATOM 816 O O . SER A 1 124 ? -23.079 23.789 -18.688 1.00 12.22 124 SER A O 1
ATOM 819 N N . ASN A 1 125 ? -23.351 22.147 -20.175 1.00 12.74 125 ASN A N 1
ATOM 820 C CA . ASN A 1 125 ? -24.796 22.182 -20.127 1.00 12.00 125 ASN A CA 1
ATOM 821 C C . ASN A 1 125 ? -25.227 21.798 -18.744 1.00 13.00 125 ASN A C 1
ATOM 822 O O . ASN A 1 125 ? -24.611 20.964 -18.057 1.00 12.62 125 ASN A O 1
ATOM 827 N N . GLN A 1 126 ? -26.279 22.457 -18.264 1.00 12.65 126 GLN A N 1
ATOM 828 C CA . GLN A 1 126 ? -26.952 21.912 -17.074 1.00 12.56 126 GLN A CA 1
ATOM 829 C C . GLN A 1 126 ? -27.935 20.843 -17.599 1.00 13.81 126 GLN A C 1
ATOM 830 O O . GLN A 1 126 ? -29.055 21.118 -18.056 1.00 14.79 126 GLN A O 1
ATOM 836 N N . PHE A 1 127 ? -27.526 19.610 -17.516 1.00 14.34 127 PHE A N 1
ATOM 837 C CA . PHE A 1 127 ? -28.311 18.485 -18.130 1.00 14.17 127 PHE A CA 1
ATOM 838 C C . PHE A 1 127 ? -29.752 18.437 -17.662 1.00 14.50 127 PHE A C 1
ATOM 839 O O . PHE A 1 127 ? -30.017 18.516 -16.445 1.00 14.69 127 PHE A O 1
ATOM 847 N N . GLY A 1 128 ? -30.679 18.361 -18.623 1.00 14.48 128 GLY A N 1
ATOM 848 C CA . GLY A 1 128 ? -32.106 18.412 -18.351 1.00 15.01 128 GLY A CA 1
ATOM 849 C C . GLY A 1 128 ? -32.703 19.766 -18.691 1.00 16.32 128 GLY A C 1
ATOM 850 O O . GLY A 1 128 ? -33.923 19.918 -18.776 1.00 18.43 128 GLY A O 1
ATOM 851 N N . ILE A 1 129 ? -31.824 20.726 -18.876 1.00 14.35 129 ILE A N 1
ATOM 852 C CA . ILE A 1 129 ? -32.175 22.100 -19.262 1.00 15.71 129 ILE A CA 1
ATOM 853 C C . ILE A 1 129 ? -31.436 22.364 -20.542 1.00 15.61 129 ILE A C 1
ATOM 854 O O . ILE A 1 129 ? -30.316 22.895 -20.535 1.00 14.85 129 ILE A O 1
ATOM 859 N N . PRO A 1 130 ? -32.078 22.096 -21.715 1.00 16.04 130 PRO A N 1
ATOM 860 C CA . PRO A 1 130 ? -31.236 22.039 -22.905 1.00 16.16 130 PRO A CA 1
ATOM 861 C C . PRO A 1 130 ? -30.700 23.385 -23.372 1.00 14.97 130 PRO A C 1
ATOM 862 O O . PRO A 1 130 ? -29.826 23.369 -24.254 1.00 15.86 130 PRO A O 1
ATOM 866 N N . ASN A 1 131 ? -31.194 24.500 -22.869 1.00 14.97 131 ASN A N 1
ATOM 867 C CA . ASN A 1 131 ? -30.751 25.831 -23.255 1.00 14.68 131 ASN A CA 1
ATOM 868 C C . ASN A 1 131 ? -30.032 26.560 -22.154 1.00 13.38 131 ASN A C 1
ATOM 869 O O . ASN A 1 131 ? -29.946 27.778 -22.172 1.00 14.53 131 ASN A O 1
ATOM 874 N N . GLN A 1 132 ? -29.492 25.822 -21.138 1.00 13.34 132 GLN A N 1
ATOM 875 C CA . GLN A 1 132 ? -28.720 26.415 -20.113 1.00 13.61 132 GLN A CA 1
ATOM 876 C C . GLN A 1 132 ? -27.238 25.972 -20.067 1.00 13.03 132 GLN A C 1
ATOM 877 O O . GLN A 1 132 ? -26.944 24.819 -20.186 1.00 14.78 132 GLN A O 1
ATOM 883 N N . THR A 1 133 ? -26.368 26.971 -20.031 1.00 13.96 133 THR A N 1
ATOM 884 C CA . THR A 1 133 ? -24.896 26.833 -19.877 1.00 14.53 133 THR A CA 1
ATOM 885 C C . THR A 1 133 ? -24.420 27.266 -18.511 1.00 14.59 133 THR A C 1
ATOM 886 O O . THR A 1 133 ? -24.733 28.367 -18.093 1.00 14.71 133 THR A O 1
ATOM 890 N N . ASP A 1 134 ? -23.708 26.342 -17.826 1.00 13.20 134 ASP A N 1
ATOM 891 C CA . ASP A 1 134 ? -23.164 26.638 -16.497 1.00 12.16 134 ASP A CA 1
ATOM 892 C C . ASP A 1 134 ? -21.644 26.810 -16.593 1.00 12.48 134 ASP A C 1
ATOM 893 O O . ASP A 1 134 ? -21.005 25.998 -17.299 1.00 11.70 134 ASP A O 1
ATOM 898 N N . VAL A 1 135 ? -21.100 27.697 -15.808 1.00 11.90 135 VAL A N 1
ATOM 899 C CA . VAL A 1 135 ? -19.640 27.959 -15.758 1.00 11.65 135 VAL A CA 1
ATOM 900 C C . VAL A 1 135 ? -19.254 27.907 -14.279 1.00 12.28 135 VAL A C 1
ATOM 901 O O . VAL A 1 135 ? -19.830 28.603 -13.436 1.00 12.24 135 VAL A O 1
ATOM 905 N N . PHE A 1 136 ? -18.236 27.087 -13.979 1.00 11.60 136 PHE A N 1
ATOM 906 C CA . PHE A 1 136 ? -17.849 26.803 -12.566 1.00 11.51 136 PHE A CA 1
ATOM 907 C C . PHE A 1 136 ? -16.422 27.274 -12.340 1.00 11.00 136 PHE A C 1
ATOM 908 O O . PHE A 1 136 ? -15.528 27.042 -13.186 1.00 11.87 136 PHE A O 1
ATOM 916 N N . ALA A 1 137 ? -16.141 27.772 -11.143 1.00 9.88 137 ALA A N 1
ATOM 917 C CA . ALA A 1 137 ? -14.757 28.086 -10.687 1.00 10.88 137 ALA A CA 1
ATOM 918 C C . ALA A 1 137 ? -14.857 28.280 -9.186 1.00 10.64 137 ALA A C 1
ATOM 919 O O . ALA A 1 137 ? -15.941 28.582 -8.605 1.00 11.26 137 ALA A O 1
ATOM 921 N N . VAL A 1 138 ? -13.746 28.169 -8.532 1.00 11.98 138 VAL A N 1
ATOM 922 C CA . VAL A 1 138 ? -13.677 28.309 -7.081 1.00 10.85 138 VAL A CA 1
ATOM 923 C C . VAL A 1 138 ? -13.144 29.709 -6.817 1.00 13.46 138 VAL A C 1
ATOM 924 O O . VAL A 1 138 ? -12.060 30.068 -7.256 1.00 13.03 138 VAL A O 1
ATOM 928 N N . SER A 1 139 ? -13.932 30.448 -6.018 1.00 12.39 139 SER A N 1
ATOM 929 C CA . SER A 1 139 ? -13.646 31.823 -5.699 1.00 13.43 139 SER A CA 1
ATOM 930 C C . SER A 1 139 ? -12.521 31.972 -4.761 1.00 13.60 139 SER A C 1
ATOM 931 O O . SER A 1 139 ? -11.975 31.008 -4.185 1.00 13.81 139 SER A O 1
ATOM 934 N N . ASP A 1 140 ? -12.091 33.227 -4.578 1.00 15.91 140 ASP A N 1
ATOM 935 C CA . ASP A 1 140 ? -11.040 33.519 -3.631 1.00 19.51 140 ASP A CA 1
ATOM 936 C C . ASP A 1 140 ? -11.360 32.978 -2.220 1.00 17.86 140 ASP A C 1
ATOM 937 O O . ASP A 1 140 ? -10.466 32.651 -1.451 1.00 18.07 140 ASP A O 1
ATOM 942 N N . SER A 1 141 ? -12.634 32.976 -1.878 1.00 17.64 141 SER A N 1
ATOM 943 C CA . SER A 1 141 ? -13.034 32.508 -0.528 1.00 18.43 141 SER A CA 1
ATOM 944 C C . SER A 1 141 ? -12.982 30.965 -0.362 1.00 16.49 141 SER A C 1
ATOM 945 O O . SER A 1 141 ? -13.199 30.451 0.759 1.00 15.36 141 SER A O 1
ATOM 948 N N . GLY A 1 142 ? -12.768 30.254 -1.468 1.00 13.49 142 GLY A N 1
ATOM 949 C CA . GLY A 1 142 ? -12.665 28.782 -1.398 1.00 13.57 142 GLY A CA 1
ATOM 950 C C . GLY A 1 142 ? -13.986 28.117 -1.622 1.00 14.91 142 GLY A C 1
ATOM 951 O O . GLY A 1 142 ? -14.127 26.897 -1.410 1.00 14.08 142 GLY A O 1
ATOM 952 N N . ALA A 1 143 ? -14.982 28.873 -2.101 1.00 13.92 143 ALA A N 1
ATOM 953 C CA . ALA A 1 143 ? -16.286 28.309 -2.401 1.00 13.65 143 ALA A CA 1
ATOM 954 C C . ALA A 1 143 ? -16.384 28.001 -3.876 1.00 11.95 143 ALA A C 1
ATOM 955 O O . ALA A 1 143 ? -16.080 28.855 -4.731 1.00 12.65 143 ALA A O 1
ATOM 957 N N . LEU A 1 144 ? -16.919 26.864 -4.184 1.00 11.74 144 LEU A N 1
ATOM 958 C CA . LEU A 1 144 ? -17.347 26.603 -5.542 1.00 11.76 144 LEU A CA 1
ATOM 959 C C . LEU A 1 144 ? -18.452 27.564 -5.962 1.00 12.53 144 LEU A C 1
ATOM 960 O O . LEU A 1 144 ? -19.460 27.710 -5.232 1.00 12.38 144 LEU A O 1
ATOM 965 N N . ASN A 1 145 ? -18.299 28.187 -7.127 1.00 12.22 145 ASN A N 1
ATOM 966 C CA . ASN A 1 145 ? -19.307 29.077 -7.634 1.00 12.63 145 ASN A CA 1
ATOM 967 C C . ASN A 1 145 ? -19.802 28.629 -9.038 1.00 13.34 145 ASN A C 1
ATOM 968 O O . ASN A 1 145 ? -19.036 28.038 -9.766 1.00 12.94 145 ASN A O 1
ATOM 973 N N . VAL A 1 146 ? -21.028 29.035 -9.422 1.00 11.90 146 VAL A N 1
ATOM 974 C CA . VAL A 1 146 ? -21.560 28.751 -10.757 1.00 12.43 146 VAL A CA 1
ATOM 975 C C . VAL A 1 146 ? -22.134 30.073 -11.266 1.00 14.17 146 VAL A C 1
ATOM 976 O O . VAL A 1 146 ? -22.880 30.760 -10.564 1.00 13.28 146 VAL A O 1
ATOM 980 N N . ALA A 1 147 ? -21.852 30.345 -12.514 1.00 13.17 147 ALA A N 1
ATOM 981 C CA . ALA A 1 147 ? -22.583 31.338 -13.265 1.00 14.04 147 ALA A CA 1
ATOM 982 C C . ALA A 1 147 ? -23.309 30.625 -14.438 1.00 14.72 147 ALA A C 1
ATOM 983 O O . ALA A 1 147 ? -22.959 29.516 -14.813 1.00 13.99 147 ALA A O 1
ATOM 985 N N . TRP A 1 148 ? -24.426 31.183 -14.904 1.00 13.15 148 TRP A N 1
ATOM 986 C CA . TRP A 1 148 ? -25.189 30.440 -15.902 1.00 12.60 148 TRP A CA 1
ATOM 987 C C . TRP A 1 148 ? -25.965 31.386 -16.809 1.00 13.64 148 TRP A C 1
ATOM 988 O O . TRP A 1 148 ? -26.249 32.525 -16.421 1.00 14.99 148 TRP A O 1
ATOM 999 N N . VAL A 1 149 ? -26.295 30.878 -17.994 1.00 13.33 149 VAL A N 1
ATOM 1000 C CA . VAL A 1 149 ? -27.075 31.657 -18.968 1.00 13.56 149 VAL A CA 1
ATOM 1001 C C . VAL A 1 149 ? -28.004 30.750 -19.676 1.00 14.70 149 VAL A C 1
ATOM 1002 O O . VAL A 1 149 ? -27.736 29.551 -19.956 1.00 15.34 149 VAL A O 1
ATOM 1006 N N . VAL A 1 150 ? -29.172 31.318 -19.928 1.00 16.02 150 VAL A N 1
ATOM 1007 C CA . VAL A 1 150 ? -30.258 30.644 -20.629 1.00 17.22 150 VAL A CA 1
ATOM 1008 C C . VAL A 1 150 ? -30.374 31.312 -22.014 1.00 19.57 150 VAL A C 1
ATOM 1009 O O . VAL A 1 150 ? -30.639 32.518 -22.116 1.00 16.01 150 VAL A O 1
ATOM 1013 N N . SER A 1 151 ? -30.153 30.510 -23.060 1.00 19.34 151 SER A N 1
ATOM 1014 C CA . SER A 1 151 ? -30.252 30.996 -24.469 1.00 19.35 151 SER A CA 1
ATOM 1015 C C . SER A 1 151 ? -29.482 32.283 -24.660 1.00 20.63 151 SER A C 1
ATOM 1016 O O . SER A 1 151 ? -28.275 32.368 -24.389 1.00 23.63 151 SER A O 1
ATOM 1019 N N . ALA A 1 152 ? -30.152 33.315 -25.138 1.00 21.48 152 ALA A N 1
ATOM 1020 C CA . ALA A 1 152 ? -29.510 34.572 -25.455 1.00 23.25 152 ALA A CA 1
ATOM 1021 C C . ALA A 1 152 ? -29.824 35.575 -24.398 1.00 22.83 152 ALA A C 1
ATOM 1022 O O . ALA A 1 152 ? -29.654 36.804 -24.598 1.00 23.68 152 ALA A O 1
ATOM 1024 N N . GLU A 1 153 ? -30.293 35.139 -23.249 1.00 20.94 153 GLU A N 1
ATOM 1025 C CA . GLU A 1 153 ? -30.559 36.097 -22.156 1.00 24.12 153 GLU A CA 1
ATOM 1026 C C . GLU A 1 153 ? -29.274 36.548 -21.532 1.00 22.20 153 GLU A C 1
ATOM 1027 O O . GLU A 1 153 ? -28.162 36.152 -21.957 1.00 23.60 153 GLU A O 1
ATOM 1033 N N . ARG A 1 154 ? -29.378 37.442 -20.565 1.00 22.93 154 ARG A N 1
ATOM 1034 C CA . ARG A 1 154 ? -28.186 37.879 -19.861 1.00 23.04 154 ARG A CA 1
ATOM 1035 C C . ARG A 1 154 ? -27.700 36.854 -18.795 1.00 17.96 154 ARG A C 1
ATOM 1036 O O . ARG A 1 154 ? -28.459 36.031 -18.325 1.00 20.43 154 ARG A O 1
ATOM 1044 N N . TRP A 1 155 ? -26.406 36.933 -18.499 1.00 16.79 155 TRP A N 1
ATOM 1045 C CA . TRP A 1 155 ? -25.777 36.044 -17.554 1.00 18.13 155 TRP A CA 1
ATOM 1046 C C . TRP A 1 155 ? -26.331 36.262 -16.180 1.00 19.03 155 TRP A C 1
ATOM 1047 O O . TRP A 1 155 ? -26.649 37.416 -15.808 1.00 19.25 155 TRP A O 1
ATOM 1058 N N . ASN A 1 156 ? -26.311 35.205 -15.356 1.00 15.56 156 ASN A N 1
ATOM 1059 C CA . ASN A 1 156 ? -26.657 35.206 -13.973 1.00 17.97 156 ASN A CA 1
ATOM 1060 C C . ASN A 1 156 ? -25.456 34.781 -13.138 1.00 18.85 156 ASN A C 1
ATOM 1061 O O . ASN A 1 156 ? -24.599 34.040 -13.646 1.00 19.81 156 ASN A O 1
ATOM 1066 N N . GLY A 1 157 ? -25.459 35.154 -11.842 1.00 19.19 157 GLY A N 1
ATOM 1067 C CA . GLY A 1 157 ? -24.397 34.703 -10.939 1.00 19.50 157 GLY A CA 1
ATOM 1068 C C . GLY A 1 157 ? -23.115 35.453 -11.221 1.00 19.62 157 GLY A C 1
ATOM 1069 O O . GLY A 1 157 ? -23.150 36.561 -11.864 1.00 20.46 157 GLY A O 1
ATOM 1070 N N . PRO A 1 158 ? -21.963 34.939 -10.798 1.00 17.25 158 PRO A N 1
ATOM 1071 C CA . PRO A 1 158 ? -21.804 33.653 -10.105 1.00 16.48 158 PRO A CA 1
ATOM 1072 C C . PRO A 1 158 ? -22.402 33.678 -8.716 1.00 18.94 158 PRO A C 1
ATOM 1073 O O . PRO A 1 158 ? -22.444 34.778 -8.070 1.00 18.36 158 PRO A O 1
ATOM 1077 N N . ILE A 1 159 ? -22.818 32.509 -8.260 1.00 15.28 159 ILE A N 1
ATOM 1078 C CA . ILE A 1 159 ? -23.312 32.328 -6.856 1.00 16.98 159 ILE A CA 1
ATOM 1079 C C . ILE A 1 159 ? -22.563 31.152 -6.262 1.00 15.91 159 ILE A C 1
ATOM 1080 O O . ILE A 1 159 ? -22.238 30.224 -6.957 1.00 15.46 159 ILE A O 1
ATOM 1085 N N . PRO A 1 160 ? -22.391 31.143 -4.940 1.00 14.85 160 PRO A N 1
ATOM 1086 C CA . PRO A 1 160 ? -21.716 30.067 -4.274 1.00 14.39 160 PRO A CA 1
ATOM 1087 C C . PRO A 1 160 ? -22.609 28.866 -4.108 1.00 15.30 160 PRO A C 1
ATOM 1088 O O . PRO A 1 160 ? -23.807 28.969 -3.721 1.00 17.66 160 PRO A O 1
ATOM 1092 N N . ILE A 1 161 ? -22.036 27.701 -4.415 1.00 13.71 161 ILE A N 1
ATOM 1093 C CA . ILE A 1 161 ? -22.705 26.440 -4.240 1.00 14.77 161 ILE A CA 1
ATOM 1094 C C . ILE A 1 161 ? -21.977 25.460 -3.353 1.00 16.91 161 ILE A C 1
ATOM 1095 O O . ILE A 1 161 ? -22.283 24.205 -3.275 1.00 19.92 161 ILE A O 1
ATOM 1100 N N . SER A 1 162 ? -20.990 25.964 -2.647 1.00 14.78 162 SER A N 1
ATOM 1101 C CA . SER A 1 162 ? -20.469 25.201 -1.508 1.00 14.19 162 SER A CA 1
ATOM 1102 C C . SER A 1 162 ? -20.264 26.255 -0.427 1.00 16.13 162 SER A C 1
ATOM 1103 O O . SER A 1 162 ? -20.247 27.466 -0.719 1.00 14.69 162 SER A O 1
ATOM 1106 N N . ALA A 1 163 ? -19.934 25.757 0.745 1.00 14.96 163 ALA A N 1
ATOM 1107 C CA . ALA A 1 163 ? -19.461 26.625 1.804 1.00 15.09 163 ALA A CA 1
ATOM 1108 C C . ALA A 1 163 ? -18.098 27.231 1.388 1.00 14.65 163 ALA A C 1
ATOM 1109 O O . ALA A 1 163 ? -17.230 26.660 0.683 1.00 14.19 163 ALA A O 1
ATOM 1111 N N . ALA A 1 164 ? -17.848 28.411 1.915 1.00 16.06 164 ALA A N 1
ATOM 1112 C CA . ALA A 1 164 ? -16.490 29.001 1.824 1.00 16.90 164 ALA A CA 1
ATOM 1113 C C . ALA A 1 164 ? -15.452 28.155 2.526 1.00 16.22 164 ALA A C 1
ATOM 1114 O O . ALA A 1 164 ? -15.734 27.382 3.443 1.00 16.33 164 ALA A O 1
ATOM 1116 N N . GLY A 1 165 ? -14.184 28.246 2.060 1.00 15.62 165 GLY A N 1
ATOM 1117 C CA . GLY A 1 165 ? -13.079 27.567 2.624 1.00 14.27 165 GLY A CA 1
ATOM 1118 C C . GLY A 1 165 ? -13.011 26.075 2.380 1.00 13.90 165 GLY A C 1
ATOM 1119 O O . GLY A 1 165 ? -12.318 25.370 3.083 1.00 17.16 165 GLY A O 1
ATOM 1120 N N . HIS A 1 166 ? -13.734 25.629 1.366 1.00 13.23 166 HIS A N 1
ATOM 1121 C CA . HIS A 1 166 ? -13.848 24.182 1.105 1.00 13.95 166 HIS A CA 1
ATOM 1122 C C . HIS A 1 166 ? -12.724 23.689 0.152 1.00 12.67 166 HIS A C 1
ATOM 1123 O O . HIS A 1 166 ? -12.240 22.601 0.358 1.00 13.30 166 HIS A O 1
ATOM 1130 N N . PHE A 1 167 ? -12.410 24.477 -0.867 1.00 12.55 167 PHE A N 1
ATOM 1131 C CA . PHE A 1 167 ? -11.489 24.072 -1.952 1.00 11.73 167 PHE A CA 1
ATOM 1132 C C . PHE A 1 167 ? -10.412 25.157 -2.035 1.00 12.42 167 PHE A C 1
ATOM 1133 O O . PHE A 1 167 ? -10.727 26.329 -1.820 1.00 14.35 167 PHE A O 1
ATOM 1141 N N . PRO A 1 168 ? -9.256 24.837 -2.674 1.00 12.52 168 PRO A N 1
ATOM 1142 C CA . PRO A 1 168 ? -8.300 25.887 -2.907 1.00 12.40 168 PRO A CA 1
ATOM 1143 C C . PRO A 1 168 ? -8.793 26.897 -3.915 1.00 12.60 168 PRO A C 1
ATOM 1144 O O . PRO A 1 168 ? -9.421 26.556 -4.899 1.00 12.38 168 PRO A O 1
ATOM 1148 N N . ALA A 1 169 ? -8.614 28.207 -3.657 1.00 13.43 169 ALA A N 1
ATOM 1149 C CA . ALA A 1 169 ? -9.042 29.183 -4.571 1.00 12.76 169 ALA A CA 1
ATOM 1150 C C . ALA A 1 169 ? -8.469 28.897 -5.971 1.00 13.53 169 ALA A C 1
ATOM 1151 O O . ALA A 1 169 ? -7.273 28.615 -6.139 1.00 14.28 169 ALA A O 1
ATOM 1153 N N . GLY A 1 170 ? -9.347 28.963 -6.953 1.00 11.70 170 GLY A N 1
ATOM 1154 C CA . GLY A 1 170 ? -8.959 28.745 -8.330 1.00 12.52 170 GLY A CA 1
ATOM 1155 C C . GLY A 1 170 ? -8.568 27.291 -8.675 1.00 11.81 170 GLY A C 1
ATOM 1156 O O . GLY A 1 170 ? -7.974 27.079 -9.750 1.00 15.39 170 GLY A O 1
ATOM 1157 N N . ALA A 1 171 ? -8.958 26.332 -7.816 1.00 11.59 171 ALA A N 1
ATOM 1158 C CA . ALA A 1 171 ? -8.570 24.898 -7.989 1.00 12.63 171 ALA A CA 1
ATOM 1159 C C . ALA A 1 171 ? -9.101 24.405 -9.367 1.00 10.88 171 ALA A C 1
ATOM 1160 O O . ALA A 1 171 ? -10.185 24.761 -9.767 1.00 12.33 171 ALA A O 1
ATOM 1162 N N . PRO A 1 172 ? -8.375 23.462 -10.006 1.00 11.20 172 PRO A N 1
ATOM 1163 C CA . PRO A 1 172 ? -8.840 22.755 -11.170 1.00 10.84 172 PRO A CA 1
ATOM 1164 C C . PRO A 1 172 ? -10.096 21.979 -10.853 1.00 10.60 172 PRO A C 1
ATOM 1165 O O . PRO A 1 172 ? -10.229 21.510 -9.754 1.00 9.54 172 PRO A O 1
ATOM 1169 N N . LEU A 1 173 ? -10.973 21.932 -11.790 1.00 10.54 173 LEU A N 1
ATOM 1170 C CA . LEU A 1 173 ? -12.222 21.223 -11.640 1.00 10.50 173 LEU A CA 1
ATOM 1171 C C . LEU A 1 173 ? -12.710 20.670 -12.937 1.00 10.57 173 LEU A C 1
ATOM 1172 O O . LEU A 1 173 ? -12.253 21.128 -14.016 1.00 9.53 173 LEU A O 1
ATOM 1177 N N . ALA A 1 174 ? -13.615 19.695 -12.887 1.00 10.00 174 ALA A N 1
ATOM 1178 C CA . ALA A 1 174 ? -14.205 19.121 -14.073 1.00 10.15 174 ALA A CA 1
ATOM 1179 C C . ALA A 1 174 ? -15.701 18.931 -13.908 1.00 9.65 174 ALA A C 1
ATOM 1180 O O . ALA A 1 174 ? -16.201 18.914 -12.776 1.00 9.21 174 ALA A O 1
ATOM 1182 N N . THR A 1 175 ? -16.419 18.897 -15.015 1.00 11.03 175 THR A N 1
ATOM 1183 C CA . THR A 1 175 ? -17.861 18.735 -14.987 1.00 13.50 175 THR A CA 1
ATOM 1184 C C . THR A 1 175 ? -18.298 17.637 -15.948 1.00 13.00 175 THR A C 1
ATOM 1185 O O . THR A 1 175 ? -17.572 17.299 -16.909 1.00 12.72 175 THR A O 1
ATOM 1189 N N . SER A 1 176 ? -19.393 16.939 -15.632 1.00 10.82 176 SER A N 1
ATOM 1190 C CA . SER A 1 176 ? -19.919 15.940 -16.545 1.00 11.94 176 SER A CA 1
ATOM 1191 C C . SER A 1 176 ? -21.384 15.703 -16.207 1.00 10.75 176 SER A C 1
ATOM 1192 O O . SER A 1 176 ? -21.780 15.806 -15.063 1.00 9.87 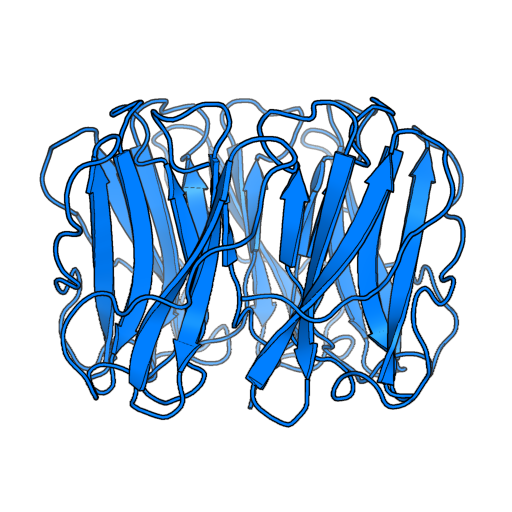176 SER A O 1
ATOM 1195 N N . ASN A 1 177 ? -22.156 15.260 -17.180 1.00 10.21 177 ASN A N 1
ATOM 1196 C CA . ASN A 1 177 ? -23.346 14.561 -16.877 1.00 10.79 177 ASN A CA 1
ATOM 1197 C C . ASN A 1 177 ? -23.021 13.338 -16.004 1.00 11.01 177 ASN A C 1
ATOM 1198 O O . ASN A 1 177 ? -21.949 12.737 -16.156 1.00 11.23 177 ASN A O 1
ATOM 1203 N N . GLN A 1 178 ? -23.873 12.980 -15.046 1.00 12.33 178 GLN A N 1
ATOM 1204 C CA . GLN A 1 178 ? -23.785 11.683 -14.401 1.00 12.49 178 GLN A CA 1
ATOM 1205 C C . GLN A 1 178 ? -24.518 10.718 -15.316 1.00 13.94 178 GLN A C 1
ATOM 1206 O O . GLN A 1 178 ? -25.695 10.549 -15.204 1.00 14.09 178 GLN A O 1
ATOM 1212 N N . PHE A 1 179 ? -23.756 10.107 -16.218 1.00 12.75 179 PHE A N 1
ATOM 1213 C CA . PHE A 1 179 ? -24.324 9.266 -17.263 1.00 13.18 179 PHE A CA 1
ATOM 1214 C C . PHE A 1 179 ? -25.264 8.222 -16.700 1.00 14.39 179 PHE A C 1
ATOM 1215 O O . PHE A 1 179 ? -25.009 7.577 -15.672 1.00 14.46 179 PHE A O 1
ATOM 1223 N N . GLY A 1 180 ? -26.421 8.124 -17.390 1.00 16.23 180 GLY A N 1
ATOM 1224 C CA . GLY A 1 180 ? -27.479 7.300 -16.869 1.00 17.16 180 GLY A CA 1
ATOM 1225 C C . GLY A 1 180 ? -28.557 8.082 -16.220 1.00 18.77 180 GLY A C 1
ATOM 1226 O O . GLY A 1 180 ? -29.716 7.535 -16.019 1.00 20.41 180 GLY A O 1
ATOM 1227 N N . ILE A 1 181 ? -28.263 9.306 -15.787 1.00 15.70 181 ILE A N 1
ATOM 1228 C CA . ILE A 1 181 ? -29.237 10.137 -15.079 1.00 17.38 181 ILE A CA 1
ATOM 1229 C C . ILE A 1 181 ? -29.348 11.382 -15.974 1.00 16.17 181 ILE A C 1
ATOM 1230 O O . ILE A 1 181 ? -28.496 12.300 -15.918 1.00 16.89 181 ILE A O 1
ATOM 1235 N N . PRO A 1 182 ? -30.423 11.474 -16.767 1.00 16.31 182 PRO A N 1
ATOM 1236 C CA . PRO A 1 182 ? -30.386 12.415 -17.836 1.00 16.25 182 PRO A CA 1
ATOM 1237 C C . PRO A 1 182 ? -30.379 13.853 -17.426 1.00 13.53 182 PRO A C 1
ATOM 1238 O O . PRO A 1 182 ? -29.898 14.629 -18.209 1.00 15.22 182 PRO A O 1
ATOM 1242 N N . ASN A 1 183 ? -30.841 14.073 -16.207 1.00 16.57 183 ASN A N 1
ATOM 1243 C CA . ASN A 1 183 ? -31.095 15.419 -15.725 1.00 17.17 183 ASN A CA 1
ATOM 1244 C C . ASN A 1 183 ? -30.072 15.770 -14.678 1.00 15.58 183 ASN A C 1
ATOM 1245 O O . ASN A 1 183 ? -30.380 16.614 -13.852 1.00 14.85 183 ASN A O 1
ATOM 1250 N N . GLN A 1 184 ? -28.904 15.050 -14.604 1.00 14.27 184 GLN A N 1
ATOM 1251 C CA . GLN A 1 184 ? -27.950 15.353 -13.467 1.00 13.08 184 GLN A CA 1
ATOM 1252 C C . GLN A 1 184 ? -26.671 15.887 -13.999 1.00 12.28 184 GLN A C 1
ATOM 1253 O O . GLN A 1 184 ? -26.120 15.299 -14.884 1.00 12.47 184 GLN A O 1
ATOM 1259 N N . THR A 1 185 ? -26.146 16.900 -13.332 1.00 11.55 185 THR A N 1
ATOM 1260 C CA . THR A 1 185 ? -24.894 17.520 -13.662 1.00 12.20 185 THR A CA 1
ATOM 1261 C C . THR A 1 185 ? -23.970 17.460 -12.458 1.00 10.98 185 THR A C 1
ATOM 1262 O O . THR A 1 185 ? -24.380 17.820 -11.346 1.00 11.46 185 THR A O 1
ATOM 1266 N N . ASP A 1 186 ? -22.744 16.898 -12.666 1.00 9.90 186 ASP A N 1
ATOM 1267 C CA . ASP A 1 186 ? -21.714 16.778 -11.579 1.00 9.69 186 ASP A CA 1
ATOM 1268 C C . ASP A 1 186 ? -20.548 17.739 -11.747 1.00 10.21 186 ASP A C 1
ATOM 1269 O O . ASP A 1 186 ? -20.158 18.000 -12.900 1.00 11.18 186 ASP A O 1
ATOM 1274 N N . VAL A 1 187 ? -19.967 18.158 -10.622 1.00 10.15 187 VAL A N 1
ATOM 1275 C CA . VAL A 1 187 ? -18.753 18.975 -10.631 1.00 10.44 187 VAL A CA 1
ATOM 1276 C C . VAL A 1 187 ? -17.813 18.263 -9.678 1.00 10.39 187 VAL A C 1
ATOM 1277 O O . VAL A 1 187 ? -18.197 17.886 -8.598 1.00 10.85 187 VAL A O 1
ATOM 1281 N N . PHE A 1 188 ? -16.546 18.138 -10.088 1.00 8.92 188 PHE A N 1
ATOM 1282 C CA . PHE A 1 188 ? -15.494 17.441 -9.378 1.00 9.82 188 PHE A CA 1
ATOM 1283 C C . PHE A 1 188 ? -14.324 18.325 -9.076 1.00 9.73 188 PHE A C 1
ATOM 1284 O O . PHE A 1 188 ? -13.865 19.058 -9.946 1.00 9.47 188 PHE A O 1
ATOM 1292 N N . VAL A 1 189 ? -13.871 18.324 -7.813 1.00 8.54 189 VAL A N 1
ATOM 1293 C CA . VAL A 1 189 ? -12.801 19.191 -7.359 1.00 10.34 189 VAL A CA 1
ATOM 1294 C C . VAL A 1 189 ? -12.150 18.470 -6.157 1.00 9.38 189 VAL A C 1
ATOM 1295 O O . VAL A 1 189 ? -12.886 17.849 -5.379 1.00 10.69 189 VAL A O 1
ATOM 1299 N N . VAL A 1 190 ? -10.860 18.649 -5.968 1.00 9.24 190 VAL A N 1
ATOM 1300 C CA . VAL A 1 190 ? -10.166 18.089 -4.766 1.00 10.09 190 VAL A CA 1
ATOM 1301 C C . VAL A 1 190 ? -10.270 19.175 -3.669 1.00 10.96 190 VAL A C 1
ATOM 1302 O O . VAL A 1 190 ? -9.982 20.322 -3.921 1.00 10.47 190 VAL A O 1
ATOM 1306 N N . ASP A 1 191 ? -10.693 18.771 -2.462 1.00 11.56 191 ASP A N 1
ATOM 1307 C CA . ASP A 1 191 ? -10.844 19.679 -1.377 1.00 11.26 191 ASP A CA 1
ATOM 1308 C C . ASP A 1 191 ? -9.485 20.015 -0.721 1.00 12.07 191 ASP A C 1
ATOM 1309 O O . ASP A 1 191 ? -8.402 19.428 -1.071 1.00 9.62 191 ASP A O 1
ATOM 1314 N N . ASN A 1 192 ? -9.544 20.883 0.256 1.00 12.41 192 ASN A N 1
ATOM 1315 C CA . ASN A 1 192 ? -8.341 21.308 0.998 1.00 14.68 192 ASN A CA 1
ATOM 1316 C C . ASN A 1 192 ? -7.655 20.179 1.776 1.00 16.47 192 ASN A C 1
ATOM 1317 O O . ASN A 1 192 ? -6.425 20.327 2.089 1.00 17.43 192 ASN A O 1
ATOM 1322 N N . LYS A 1 193 ? -8.367 19.075 2.061 1.00 13.32 193 LYS A N 1
ATOM 1323 C CA . LYS A 1 193 ? -7.803 17.971 2.740 1.00 14.70 193 LYS A CA 1
ATOM 1324 C C . LYS A 1 193 ? -7.229 16.882 1.807 1.00 13.24 193 LYS A C 1
ATOM 1325 O O . LYS A 1 193 ? -6.797 15.827 2.289 1.00 12.73 193 LYS A O 1
ATOM 1331 N N . GLY A 1 194 ? -7.283 17.098 0.474 1.00 12.28 194 GLY A N 1
ATOM 1332 C CA . GLY A 1 194 ? -6.820 16.090 -0.438 1.00 12.07 194 GLY A CA 1
ATOM 1333 C C . GLY A 1 194 ? -7.755 15.003 -0.852 1.00 11.40 194 GLY A C 1
ATOM 1334 O O . GLY A 1 194 ? -7.305 13.991 -1.424 1.00 9.31 194 GLY A O 1
ATOM 1335 N N . ALA A 1 195 ? -9.031 15.170 -0.559 1.00 9.90 195 ALA A N 1
ATOM 1336 C CA . ALA A 1 195 ? -10.053 14.185 -1.048 1.00 9.07 195 ALA A CA 1
ATOM 1337 C C . ALA A 1 195 ? -10.756 14.719 -2.272 1.00 9.65 195 ALA A C 1
ATOM 1338 O O . ALA A 1 195 ? -11.151 15.906 -2.372 1.00 8.47 195 ALA A O 1
ATOM 1340 N N . LEU A 1 196 ? -10.936 13.844 -3.217 1.00 8.76 196 LEU A N 1
ATOM 1341 C CA . LEU A 1 196 ? -11.781 14.154 -4.377 1.00 9.49 196 LEU A CA 1
ATOM 1342 C C . LEU A 1 196 ? -13.169 14.348 -3.893 1.00 8.84 196 LEU A C 1
ATOM 1343 O O . LEU A 1 196 ? -13.618 13.581 -3.116 1.00 9.46 196 LEU A O 1
ATOM 1348 N N . ASN A 1 197 ? -13.857 15.443 -4.315 1.00 9.06 197 ASN A N 1
ATOM 1349 C CA . ASN A 1 197 ? -15.280 15.684 -4.000 1.00 9.07 197 ASN A CA 1
ATOM 1350 C C . ASN A 1 197 ? -16.154 15.787 -5.249 1.00 9.39 197 ASN A C 1
ATOM 1351 O O . ASN A 1 197 ? -15.674 16.003 -6.358 1.00 9.89 197 ASN A O 1
ATOM 1356 N N . VAL A 1 198 ? -17.448 15.554 -5.068 1.00 9.52 198 VAL A N 1
ATOM 1357 C CA . VAL A 1 198 ? -18.440 15.802 -6.135 1.00 10.83 198 VAL A CA 1
ATOM 1358 C C . VAL A 1 198 ? -19.538 16.670 -5.557 1.00 11.08 198 VAL A C 1
ATOM 1359 O O . VAL A 1 198 ? -19.931 16.479 -4.398 1.00 10.56 198 VAL A O 1
ATOM 1363 N N . ALA A 1 199 ? -20.037 17.587 -6.328 1.00 10.74 199 ALA A N 1
ATOM 1364 C CA . ALA A 1 199 ? -21.285 18.294 -6.101 1.00 10.83 199 ALA A CA 1
ATOM 1365 C C . ALA A 1 199 ? -22.150 18.027 -7.326 1.00 11.03 199 ALA A C 1
ATOM 1366 O O . ALA A 1 199 ? -21.667 17.786 -8.450 1.00 10.38 199 ALA A O 1
ATOM 1368 N N . TRP A 1 200 ? -23.483 18.053 -7.152 1.00 10.44 200 TRP A N 1
ATOM 1369 C CA . TRP A 1 200 ? -24.369 17.751 -8.245 1.00 11.47 200 TRP A CA 1
ATOM 1370 C C . TRP A 1 200 ? -25.686 18.414 -8.129 1.00 11.27 200 TRP A C 1
ATOM 1371 O O . TRP A 1 200 ? -26.107 18.768 -7.050 1.00 11.91 200 TRP A O 1
ATOM 1382 N N . VAL A 1 201 ? -26.364 18.516 -9.231 1.00 11.28 201 VAL A N 1
ATOM 1383 C CA . VAL A 1 201 ? -27.735 19.145 -9.296 1.00 13.44 201 VAL A CA 1
ATOM 1384 C C . VAL A 1 201 ? -28.585 18.253 -10.218 1.00 15.58 201 VAL A C 1
ATOM 1385 O O . VAL A 1 201 ? -28.078 17.837 -11.310 1.00 15.61 201 VAL A O 1
ATOM 1389 N N . VAL A 1 202 ? -29.864 18.052 -9.836 1.00 18.34 202 VAL A N 1
ATOM 1390 C CA . VAL A 1 202 ? -30.810 17.231 -10.601 1.00 20.79 202 VAL A CA 1
ATOM 1391 C C . VAL A 1 202 ? -31.882 18.222 -11.201 1.00 26.68 202 VAL A C 1
ATOM 1392 O O . VAL A 1 202 ? -32.520 18.987 -10.447 1.00 32.91 202 VAL A O 1
ATOM 1396 N N . GLY A 1 203 ? -32.040 18.263 -12.527 1.00 28.56 203 GLY A N 1
ATOM 1397 C CA . GLY A 1 203 ? -32.972 19.238 -13.243 1.00 33.49 203 GLY A CA 1
ATOM 1398 C C . GLY A 1 203 ? -32.740 20.760 -12.993 1.00 35.57 203 GLY A C 1
ATOM 1399 O O . GLY A 1 203 ? -31.583 21.232 -13.090 1.00 26.77 203 GLY A O 1
ATOM 1400 N N . ALA A 1 204 ? -33.841 21.519 -12.722 1.00 34.60 204 ALA A N 1
ATOM 1401 C CA . ALA A 1 204 ? -33.786 22.943 -12.293 1.00 31.17 204 ALA A CA 1
ATOM 1402 C C . ALA A 1 204 ? -33.757 23.049 -10.767 1.00 35.04 204 ALA A C 1
ATOM 1403 O O . ALA A 1 204 ? -34.258 24.055 -10.163 1.00 33.51 204 ALA A O 1
ATOM 1405 N N . GLY A 1 205 ? -33.223 22.033 -10.115 1.00 27.51 205 GLY A N 1
ATOM 1406 C CA . GLY A 1 205 ? -33.306 21.937 -8.697 1.00 27.69 205 GLY A CA 1
ATOM 1407 C C . GLY A 1 205 ? -32.168 22.648 -8.066 1.00 20.57 205 GLY A C 1
ATOM 1408 O O . GLY A 1 205 ? -31.457 23.440 -8.711 1.00 26.91 205 GLY A O 1
ATOM 1409 N N . SER A 1 206 ? -32.006 22.403 -6.769 1.00 24.76 206 SER A N 1
ATOM 1410 C CA . SER A 1 206 ? -30.878 22.927 -5.961 1.00 18.98 206 SER A CA 1
ATOM 1411 C C . SER A 1 206 ? -29.685 21.986 -5.829 1.00 16.96 206 SER A C 1
ATOM 1412 O O . SER A 1 206 ? -29.722 20.731 -5.650 1.00 20.02 206 SER A O 1
ATOM 1415 N N . TRP A 1 207 ? -28.544 22.682 -5.803 1.00 14.75 207 TRP A N 1
ATOM 1416 C CA . TRP A 1 207 ? -27.265 21.936 -5.652 1.00 14.15 207 TRP A CA 1
ATOM 1417 C C . TRP A 1 207 ? -27.102 21.128 -4.379 1.00 15.50 207 TRP A C 1
ATOM 1418 O O . TRP A 1 207 ? -27.528 21.549 -3.257 1.00 16.66 207 TRP A O 1
ATOM 1429 N N . ASN A 1 208 ? -26.608 19.900 -4.509 1.00 14.43 208 ASN A N 1
ATOM 1430 C CA . ASN A 1 208 ? -26.222 19.043 -3.464 1.00 14.37 208 ASN A CA 1
ATOM 1431 C C . ASN A 1 208 ? -24.688 18.871 -3.365 1.00 15.47 208 ASN A C 1
ATOM 1432 O O . ASN A 1 208 ? -23.968 19.007 -4.362 1.00 15.31 208 ASN A O 1
ATOM 1437 N N . GLY A 1 209 ? -24.197 18.440 -2.180 1.00 14.91 209 GLY A N 1
ATOM 1438 C CA . GLY A 1 209 ? -22.747 18.298 -1.872 1.00 11.58 209 GLY A CA 1
ATOM 1439 C C . GLY A 1 209 ? -22.207 19.683 -1.737 1.00 12.85 209 GLY A C 1
ATOM 1440 O O . GLY A 1 209 ? -23.012 20.662 -1.641 1.00 13.89 209 GLY A O 1
ATOM 1441 N N . PRO A 1 210 ? -20.902 19.851 -1.835 1.00 12.05 210 PRO A N 1
ATOM 1442 C CA . PRO A 1 210 ? -19.936 18.792 -2.164 1.00 11.84 210 PRO A CA 1
ATOM 1443 C C . PRO A 1 210 ? -19.735 17.798 -1.045 1.00 13.50 210 PRO A C 1
ATOM 1444 O O . PRO A 1 210 ? -19.874 18.194 0.102 1.00 13.49 210 PRO A O 1
ATOM 1448 N N . ILE A 1 211 ? -19.460 16.521 -1.398 1.00 12.19 211 ILE A N 1
ATOM 1449 C CA . ILE A 1 211 ? -19.051 15.491 -0.454 1.00 14.31 211 ILE A CA 1
ATOM 1450 C C . ILE A 1 211 ? -17.787 14.819 -0.938 1.00 13.11 211 ILE A C 1
ATOM 1451 O O . ILE A 1 211 ? -17.568 14.681 -2.159 1.00 11.85 211 ILE A O 1
ATOM 1456 N N . PRO A 1 212 ? -17.001 14.324 -0.025 1.00 12.84 212 PRO A N 1
ATOM 1457 C CA . PRO A 1 212 ? -15.881 13.514 -0.437 1.00 12.88 212 PRO A CA 1
ATOM 1458 C C . PRO A 1 212 ? -16.281 12.172 -1.031 1.00 14.06 212 PRO A C 1
ATOM 1459 O O . PRO A 1 212 ? -17.186 11.477 -0.530 1.00 15.82 212 PRO A O 1
ATOM 1463 N N . ILE A 1 213 ? -15.575 11.815 -2.085 1.00 13.13 213 ILE A N 1
ATOM 1464 C CA . ILE A 1 213 ? -15.639 10.487 -2.772 1.00 13.00 213 ILE A CA 1
ATOM 1465 C C . ILE A 1 213 ? -14.285 9.809 -2.846 1.00 13.40 213 ILE A C 1
ATOM 1466 O O . ILE A 1 213 ? -14.114 8.830 -3.541 1.00 16.70 213 ILE A O 1
ATOM 1471 N N . SER A 1 214 ? -13.308 10.276 -2.071 1.00 11.66 214 SER A N 1
ATOM 1472 C CA . SER A 1 214 ? -12.118 9.468 -1.793 1.00 11.89 214 SER A CA 1
ATOM 1473 C C . SER A 1 214 ? -11.755 9.702 -0.325 1.00 11.77 214 SER A C 1
ATOM 1474 O O . SER A 1 214 ? -12.182 10.648 0.261 1.00 13.57 214 SER A O 1
ATOM 1477 N N . PRO A 1 215 ? -10.770 8.987 0.120 1.00 13.62 215 PRO A N 1
ATOM 1478 C CA . PRO A 1 215 ? -10.161 9.373 1.407 1.00 13.59 215 PRO A CA 1
ATOM 1479 C C . PRO A 1 215 ? -9.417 10.715 1.294 1.00 13.14 215 PRO A C 1
ATOM 1480 O O . PRO A 1 215 ? -8.931 11.062 0.217 1.00 12.77 215 PRO A O 1
ATOM 1484 N N . PRO A 1 216 ? -9.259 11.399 2.433 1.00 13.02 216 PRO A N 1
ATOM 1485 C CA . PRO A 1 216 ? -8.420 12.568 2.425 1.00 11.92 216 PRO A CA 1
ATOM 1486 C C . PRO A 1 216 ? -6.928 12.147 2.292 1.00 11.71 216 PRO A C 1
ATOM 1487 O O . PRO A 1 216 ? -6.567 10.981 2.442 1.00 13.25 216 PRO A O 1
ATOM 1491 N N . GLY A 1 217 ? -6.086 13.130 1.983 1.00 12.29 217 GLY A N 1
ATOM 1492 C CA . GLY A 1 217 ? -4.651 12.928 1.890 1.00 10.90 217 GLY A CA 1
ATOM 1493 C C . GLY A 1 217 ? -4.140 12.189 0.663 1.00 12.28 217 GLY A C 1
ATOM 1494 O O . GLY A 1 217 ? -2.970 11.857 0.543 1.00 13.42 217 GLY A O 1
ATOM 1495 N N . LEU A 1 218 ? -5.061 11.876 -0.303 1.00 11.98 218 LEU A N 1
ATOM 1496 C CA . LEU A 1 218 ?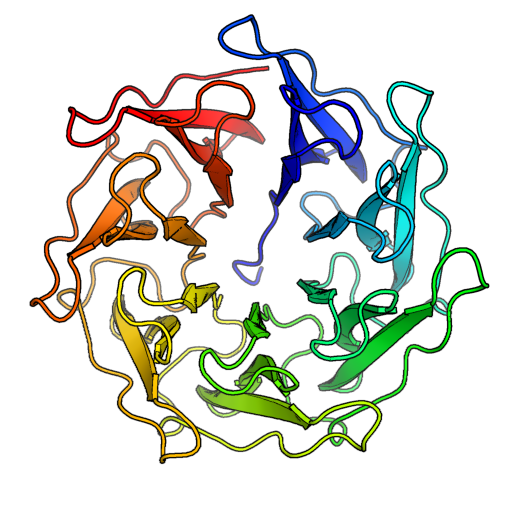 -4.686 11.028 -1.404 1.00 12.79 218 LEU A CA 1
ATOM 1497 C C . LEU A 1 218 ? -4.225 11.862 -2.574 1.00 11.69 218 LEU A C 1
ATOM 1498 O O . LEU A 1 218 ? -3.352 11.400 -3.338 1.00 12.49 218 LEU A O 1
ATOM 1503 N N . PHE A 1 219 ? -4.844 13.016 -2.783 1.00 10.97 219 PHE A N 1
ATOM 1504 C CA . PHE A 1 219 ? -4.528 13.899 -3.962 1.00 10.95 219 PHE A CA 1
ATOM 1505 C C . PHE A 1 219 ? -4.013 15.235 -3.405 1.00 11.63 219 PHE A C 1
ATOM 1506 O O . PHE A 1 219 ? -4.515 15.717 -2.364 1.00 12.35 219 PHE A O 1
ATOM 1514 N N . PRO A 1 220 ? -3.002 15.825 -4.058 1.00 11.44 220 PRO A N 1
ATOM 1515 C CA . PRO A 1 220 ? -2.635 17.182 -3.620 1.00 12.19 220 PRO A CA 1
ATOM 1516 C C . PRO A 1 220 ? -3.741 18.186 -3.812 1.00 13.57 220 PRO A C 1
ATOM 1517 O O . PRO A 1 220 ? -4.452 18.177 -4.824 1.00 12.36 220 PRO A O 1
ATOM 1521 N N . PRO A 1 221 ? -3.916 19.090 -2.843 1.00 14.93 221 PRO A N 1
ATOM 1522 C CA . PRO A 1 221 ? -4.816 20.233 -3.165 1.00 15.20 221 PRO A CA 1
ATOM 1523 C C . PRO A 1 221 ? -4.327 20.958 -4.412 1.00 12.83 221 PRO A C 1
ATOM 1524 O O . PRO A 1 221 ? -3.097 21.104 -4.615 1.00 17.25 221 PRO A O 1
ATOM 1528 N N . GLY A 1 222 ? -5.244 21.257 -5.28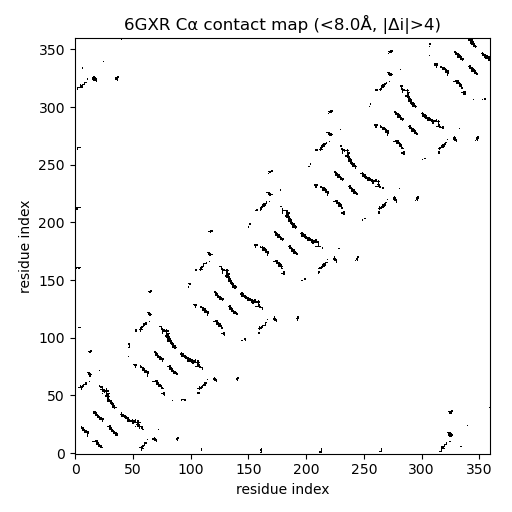8 1.00 13.71 222 GLY A N 1
ATOM 152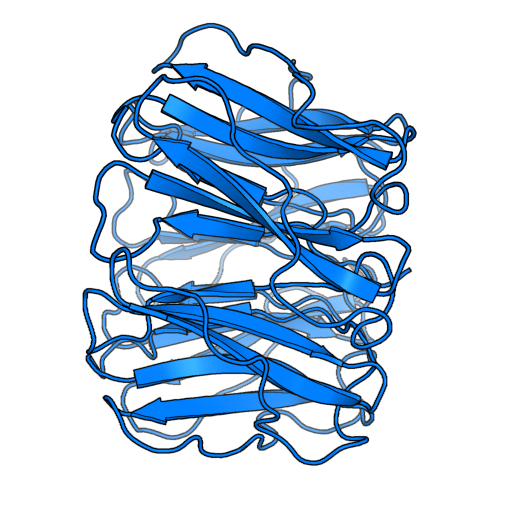9 C CA . GLY A 1 222 ? -4.928 21.846 -6.593 1.00 12.13 222 GLY A CA 1
ATOM 1530 C C . GLY A 1 222 ? -4.819 20.835 -7.697 1.00 11.44 222 GLY A C 1
ATOM 1531 O O . GLY A 1 222 ? -4.435 21.168 -8.808 1.00 11.84 222 GLY A O 1
ATOM 1532 N N . ALA A 1 223 ? -5.030 19.577 -7.359 1.00 10.56 223 ALA A N 1
ATOM 1533 C CA . ALA A 1 223 ? -4.856 18.496 -8.380 1.00 10.18 223 ALA A CA 1
ATOM 1534 C C . ALA A 1 223 ? -5.773 18.718 -9.573 1.00 9.73 223 ALA A C 1
ATOM 1535 O O . ALA A 1 223 ? -6.972 19.056 -9.427 1.00 9.70 223 ALA A O 1
ATOM 1537 N N . ALA A 1 224 ? -5.237 18.541 -10.764 1.00 9.65 224 ALA A N 1
ATOM 1538 C CA . ALA A 1 224 ? -6.047 18.502 -11.932 1.00 8.89 224 ALA A CA 1
ATOM 1539 C C . ALA A 1 224 ? -7.041 17.328 -11.892 1.00 9.50 224 ALA A C 1
ATOM 1540 O O . ALA A 1 224 ? -6.714 16.220 -11.423 1.00 9.15 224 ALA A O 1
ATOM 1542 N N . VAL A 1 225 ? -8.196 17.528 -12.503 1.00 8.86 225 VAL A N 1
ATOM 1543 C CA . VAL A 1 225 ? -9.265 16.482 -12.611 1.00 8.73 225 VAL A CA 1
ATOM 1544 C C . VAL A 1 225 ? -9.867 16.538 -13.988 1.00 8.46 225 VAL A C 1
ATOM 1545 O O . VAL A 1 225 ? -9.927 17.603 -14.587 1.00 9.19 225 VAL A O 1
ATOM 1549 N N . ALA A 1 226 ? -10.195 15.367 -14.513 1.00 7.82 226 ALA A N 1
ATOM 1550 C CA . ALA A 1 226 ? -10.951 15.233 -15.740 1.00 8.46 226 ALA A CA 1
ATOM 1551 C C . ALA A 1 226 ? -12.036 14.195 -15.564 1.00 8.51 226 ALA A C 1
ATOM 1552 O O . ALA A 1 226 ? -11.930 13.330 -14.682 1.00 9.95 226 ALA A O 1
ATOM 1554 N N . ALA A 1 227 ? -13.087 14.332 -16.347 1.00 8.02 227 ALA A N 1
ATOM 1555 C CA . ALA A 1 227 ? -14.224 13.423 -16.273 1.00 8.73 227 ALA A CA 1
ATOM 1556 C C . ALA A 1 227 ? -14.733 13.079 -17.662 1.00 9.17 227 ALA A C 1
ATOM 1557 O O . ALA A 1 227 ? -14.654 13.864 -18.612 1.00 9.90 227 ALA A O 1
ATOM 1559 N N . SER A 1 228 ? -15.303 11.869 -17.782 1.00 9.49 228 SER A N 1
ATOM 1560 C CA . SER A 1 228 ? -15.827 11.404 -19.081 1.00 10.05 228 SER A CA 1
ATOM 1561 C C . SER A 1 228 ? -16.807 10.280 -18.829 1.00 9.61 228 SER A C 1
ATOM 1562 O O . SER A 1 228 ? -16.698 9.568 -17.837 1.00 9.63 228 SER A O 1
ATOM 1565 N N . ASN A 1 229 ? -17.765 10.099 -19.728 1.00 8.14 229 ASN A N 1
ATOM 1566 C CA . ASN A 1 229 ? -18.393 8.811 -19.835 1.00 7.89 229 ASN A CA 1
ATOM 1567 C C . ASN A 1 229 ? -17.319 7.750 -20.051 1.00 8.44 229 ASN A C 1
ATOM 1568 O O . ASN A 1 229 ? -16.325 8.008 -20.695 1.00 8.85 229 ASN A O 1
ATOM 1573 N N . GLN A 1 230 ? -17.502 6.565 -19.500 1.00 8.60 230 GLN A N 1
ATOM 1574 C CA . GLN A 1 230 ? -16.758 5.381 -19.957 1.00 9.05 230 GLN A CA 1
ATOM 1575 C C . GLN A 1 230 ? -17.524 4.906 -21.181 1.00 9.72 230 GLN A C 1
ATOM 1576 O O . GLN A 1 230 ? -18.533 4.193 -21.068 1.00 9.78 230 GLN A O 1
ATOM 1582 N N . PHE A 1 231 ? -17.035 5.338 -22.349 1.00 8.63 231 PHE A N 1
ATOM 1583 C CA . PHE A 1 231 ? -17.739 5.065 -23.602 1.00 9.15 231 PHE A CA 1
ATOM 1584 C C . PHE A 1 231 ? -18.010 3.589 -23.856 1.00 9.18 231 PHE A C 1
ATOM 1585 O O . PHE A 1 231 ? -17.205 2.722 -23.556 1.00 10.53 231 PHE A O 1
ATOM 1593 N N . GLY A 1 232 ? -19.260 3.356 -24.255 1.00 9.89 232 GLY A N 1
ATOM 1594 C CA . GLY A 1 232 ? -19.772 1.972 -24.319 1.00 11.01 232 GLY A CA 1
ATOM 1595 C C . GLY A 1 232 ? -20.557 1.509 -23.127 1.00 11.00 232 GLY A C 1
ATOM 1596 O O . GLY A 1 232 ? -21.207 0.439 -23.175 1.00 12.37 232 GLY A O 1
ATOM 1597 N N . ILE A 1 233 ? -20.517 2.263 -21.998 1.00 9.61 233 ILE A N 1
ATOM 1598 C CA . ILE A 1 233 ? -21.225 1.988 -20.748 1.00 9.62 233 ILE A CA 1
ATOM 1599 C C . ILE A 1 233 ? -22.057 3.192 -20.511 1.00 10.96 233 ILE A C 1
ATOM 1600 O O . ILE A 1 233 ? -21.608 4.198 -19.975 1.00 9.91 233 ILE A O 1
ATOM 1605 N N . PRO A 1 234 ? -23.286 3.147 -20.964 1.00 11.31 234 PRO A N 1
ATOM 1606 C CA . PRO A 1 234 ? -24.089 4.421 -20.946 1.00 12.41 234 PRO A CA 1
ATOM 1607 C C . PRO A 1 234 ? -24.446 4.996 -19.644 1.00 13.15 234 PRO A C 1
ATOM 1608 O O . PRO A 1 234 ? -24.872 6.163 -19.638 1.00 14.76 234 PRO A O 1
ATOM 1612 N N . ASN A 1 235 ? -24.251 4.273 -18.576 1.00 12.11 235 ASN A N 1
ATOM 1613 C CA . ASN A 1 235 ? -24.490 4.729 -17.242 1.00 13.28 235 ASN A CA 1
ATOM 1614 C C . ASN A 1 235 ? -23.342 4.842 -16.347 1.00 11.64 235 ASN A C 1
ATOM 1615 O O . ASN A 1 235 ? -23.536 4.889 -15.094 1.00 10.88 235 ASN A O 1
ATOM 1620 N N . GLN A 1 236 ? -22.135 4.923 -16.925 1.00 10.57 236 GLN A N 1
ATOM 1621 C CA . GLN A 1 236 ? -20.951 5.054 -16.074 1.00 10.50 236 GLN A CA 1
ATOM 1622 C C . GLN A 1 236 ? -20.238 6.387 -16.376 1.00 9.60 236 GLN A C 1
ATOM 1623 O O . GLN A 1 236 ? -19.922 6.700 -17.524 1.00 9.04 236 GLN A O 1
ATOM 1629 N N . THR A 1 237 ? -19.861 7.051 -15.290 1.00 9.40 237 THR A N 1
ATOM 1630 C CA . THR A 1 237 ? -19.036 8.296 -15.305 1.00 9.26 237 THR A CA 1
ATOM 1631 C C . THR A 1 237 ? -17.730 8.022 -14.585 1.00 9.86 237 THR A C 1
ATOM 1632 O O . THR A 1 237 ? -17.763 7.532 -13.463 1.00 9.66 237 THR A O 1
ATOM 1636 N N . ASP A 1 238 ? -16.609 8.325 -15.262 1.00 8.06 238 ASP A N 1
ATOM 1637 C CA . ASP A 1 238 ? -15.256 8.146 -14.800 1.00 8.33 238 ASP A CA 1
ATOM 1638 C C . ASP A 1 238 ? -14.672 9.543 -14.434 1.00 8.49 238 ASP A C 1
ATOM 1639 O O . ASP A 1 238 ? -14.879 10.531 -15.182 1.00 8.50 238 ASP A O 1
ATOM 1644 N N . VAL A 1 239 ? -13.846 9.578 -13.377 1.00 8.10 239 VAL A N 1
ATOM 1645 C CA . VAL A 1 239 ? -13.144 10.762 -12.934 1.00 9.88 239 VAL A CA 1
ATOM 1646 C C . VAL A 1 239 ? -11.715 10.420 -12.697 1.00 9.36 239 VAL A C 1
ATOM 1647 O O . VAL A 1 239 ? -11.404 9.372 -12.100 1.00 10.01 239 VAL A O 1
ATOM 1651 N N . PHE A 1 240 ? -10.828 11.176 -13.308 1.00 9.26 240 PHE A N 1
ATOM 1652 C CA . PHE A 1 240 ? -9.370 10.886 -13.345 1.00 8.78 240 PHE A CA 1
ATOM 1653 C C . PHE A 1 240 ? -8.574 11.903 -12.612 1.00 9.54 240 PHE A C 1
ATOM 1654 O O . PHE A 1 240 ? -8.783 13.118 -12.827 1.00 7.83 240 PHE A O 1
ATOM 1662 N N . VAL A 1 241 ? -7.634 11.467 -11.759 1.00 9.00 241 VAL A N 1
ATOM 1663 C CA . VAL A 1 241 ? -6.791 12.401 -10.971 1.00 9.57 241 VAL A CA 1
ATOM 1664 C C . VAL A 1 241 ? -5.545 11.609 -10.663 1.00 8.83 241 VAL A C 1
ATOM 1665 O O . VAL A 1 241 ? -5.610 10.377 -10.467 1.00 9.81 241 VAL A O 1
ATOM 1669 N N . VAL A 1 242 ? -4.395 12.279 -10.596 1.00 8.09 242 VAL A N 1
ATOM 1670 C CA . VAL A 1 242 ? -3.137 11.663 -10.206 1.00 8.73 242 VAL A CA 1
ATOM 1671 C C . VAL A 1 242 ? -2.857 11.895 -8.695 1.00 8.04 242 VAL A C 1
ATOM 1672 O O . VAL A 1 242 ? -2.827 13.048 -8.251 1.00 8.79 242 VAL A O 1
ATOM 1676 N N . ASP A 1 243 ? -2.634 10.849 -7.972 1.00 8.56 243 ASP A N 1
ATOM 1677 C CA . ASP A 1 243 ? -2.391 10.843 -6.531 1.00 9.90 243 ASP A CA 1
ATOM 1678 C C . ASP A 1 243 ? -0.982 11.245 -6.140 1.00 9.30 243 ASP A C 1
ATOM 1679 O O . ASP A 1 243 ? -0.093 11.540 -6.956 1.00 9.44 243 ASP A O 1
ATOM 1684 N N . ASN A 1 244 ? -0.836 11.352 -4.808 1.00 10.31 244 ASN A N 1
ATOM 1685 C CA . ASN A 1 244 ? 0.412 11.868 -4.250 1.00 11.71 244 ASN A CA 1
ATOM 1686 C C . ASN A 1 244 ? 1.583 10.912 -4.487 1.00 11.84 244 ASN A C 1
ATOM 1687 O O . ASN A 1 244 ? 2.765 11.339 -4.416 1.00 13.07 244 ASN A O 1
ATOM 1692 N N . GLN A 1 245 ? 1.290 9.658 -4.778 1.00 11.76 245 GLN A N 1
ATOM 1693 C CA A GLN A 1 245 ? 2.279 8.623 -5.138 0.50 12.33 245 GLN A CA 1
ATOM 1694 C CA B GLN A 1 245 ? 2.352 8.686 -5.135 0.50 11.68 245 GLN A CA 1
ATOM 1695 C C . GLN A 1 245 ? 2.680 8.695 -6.613 1.00 11.51 245 GLN A C 1
ATOM 1696 O O . GLN A 1 245 ? 3.538 7.950 -7.060 1.00 12.34 245 GLN A O 1
ATOM 1707 N N . GLY A 1 246 ? 1.996 9.515 -7.395 1.00 10.48 246 GLY A N 1
ATOM 1708 C CA . GLY A 1 246 ? 2.297 9.636 -8.809 1.00 10.41 246 GLY A CA 1
ATOM 1709 C C . GLY A 1 246 ? 1.561 8.656 -9.732 1.00 9.79 246 GLY A C 1
ATOM 1710 O O . GLY A 1 246 ? 1.866 8.583 -10.959 1.00 9.90 246 GLY A O 1
ATOM 1711 N N . ALA A 1 247 ? 0.622 7.924 -9.138 1.00 10.74 247 ALA A N 1
ATOM 1712 C CA . ALA A 1 247 ? -0.240 7.023 -9.905 1.00 9.67 247 ALA A CA 1
ATOM 1713 C C . ALA A 1 247 ? -1.495 7.765 -10.452 1.00 8.64 247 ALA A C 1
ATOM 1714 O O . ALA A 1 247 ? -2.243 8.424 -9.727 1.00 8.23 247 ALA A O 1
ATOM 1716 N N . LEU A 1 248 ? -1.779 7.479 -11.714 1.00 8.67 248 LEU A N 1
ATOM 1717 C CA . LEU A 1 248 ? -3.063 7.867 -12.297 1.00 9.34 248 LEU A CA 1
ATOM 1718 C C . LEU A 1 248 ? -4.179 7.004 -11.712 1.00 8.46 248 LEU A C 1
ATOM 1719 O O . LEU A 1 248 ? -4.043 5.771 -11.680 1.00 10.36 248 LEU A O 1
ATOM 1724 N N . ASN A 1 249 ? -5.223 7.642 -11.164 1.00 9.42 249 ASN A N 1
ATOM 1725 C CA . ASN A 1 249 ? -6.349 6.939 -10.610 1.00 8.20 249 ASN A CA 1
ATOM 1726 C C . ASN A 1 249 ? -7.629 7.217 -11.411 1.00 9.72 249 ASN A C 1
ATOM 1727 O O .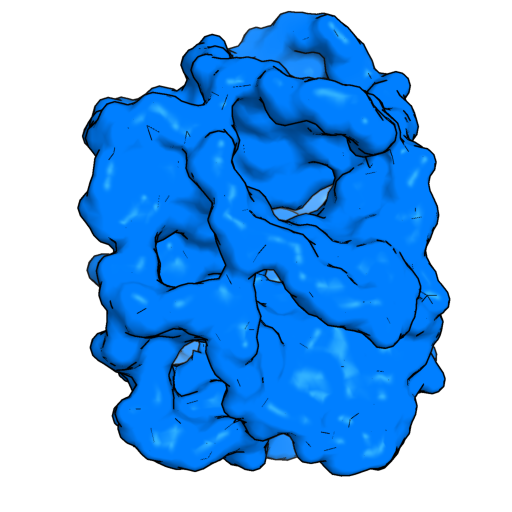 ASN A 1 249 ? -7.772 8.307 -12.004 1.00 10.67 249 ASN A O 1
ATOM 1732 N N . VAL A 1 250 ? -8.589 6.280 -11.318 1.00 9.05 250 VAL A N 1
ATOM 1733 C CA . VAL A 1 250 ? -9.948 6.502 -11.774 1.00 9.72 250 VAL A CA 1
ATOM 1734 C C . VAL A 1 250 ? -10.874 6.212 -10.610 1.00 10.36 250 VAL A C 1
ATOM 1735 O O . VAL A 1 250 ? -10.753 5.201 -9.855 1.00 10.26 250 VAL A O 1
ATOM 1739 N N . ALA A 1 251 ? -11.841 7.087 -10.421 1.00 9.55 251 ALA A N 1
ATOM 1740 C CA . ALA A 1 251 ? -13.069 6.842 -9.603 1.00 10.15 251 ALA A CA 1
ATOM 1741 C C . ALA A 1 251 ? -14.270 6.789 -10.551 1.00 10.14 251 ALA A C 1
ATOM 1742 O O . ALA A 1 251 ? -14.212 7.376 -11.639 1.00 8.97 251 ALA A O 1
ATOM 1744 N N . TRP A 1 252 ? -15.348 6.048 -10.220 1.00 9.54 252 TRP A N 1
ATOM 1745 C CA . TRP A 1 252 ? -16.454 5.900 -11.216 1.00 10.22 252 TRP A CA 1
ATOM 1746 C C . TRP A 1 252 ? -17.709 5.594 -10.473 1.00 10.77 252 TRP A C 1
ATOM 1747 O O . TRP A 1 252 ? -17.751 5.114 -9.299 1.00 10.72 252 TRP A O 1
ATOM 1758 N N . VAL A 1 253 ? -18.787 6.063 -11.115 1.00 10.32 253 VAL A N 1
ATOM 1759 C CA . VAL A 1 253 ? -20.158 5.934 -10.557 1.00 12.49 253 VAL A CA 1
ATOM 1760 C C . VAL A 1 253 ? -21.082 5.389 -11.626 1.00 12.06 253 VAL A C 1
ATOM 1761 O O . VAL A 1 253 ? -20.969 5.732 -12.769 1.00 10.33 253 VAL A O 1
ATOM 1765 N N . VAL A 1 254 ? -21.924 4.482 -11.193 1.00 12.59 254 VAL A N 1
ATOM 1766 C CA . VAL A 1 254 ? -22.939 3.949 -12.045 1.00 14.45 254 VAL A CA 1
ATOM 1767 C C . VAL A 1 254 ? -24.303 4.264 -11.543 1.00 17.68 254 VAL A C 1
ATOM 1768 O O . VAL A 1 254 ? -24.586 4.055 -10.375 1.00 20.91 254 VAL A O 1
ATOM 1772 N N . GLY A 1 255 ? -25.083 4.859 -12.455 1.00 20.34 255 GLY A N 1
ATOM 1773 C CA . GLY A 1 255 ? -26.476 5.220 -12.168 1.00 26.18 255 GLY A CA 1
ATOM 1774 C C . GLY A 1 255 ? -26.547 6.193 -11.025 1.00 26.89 255 GLY A C 1
ATOM 1775 O O . GLY A 1 255 ? -25.764 7.132 -10.925 1.00 25.04 255 GLY A O 1
ATOM 1776 N N . ALA A 1 256 ? -27.476 5.883 -10.131 1.00 29.03 256 ALA A N 1
ATOM 1777 C CA . ALA A 1 256 ? -27.639 6.581 -8.899 1.00 33.91 256 ALA A CA 1
ATOM 1778 C C . ALA A 1 256 ? -27.040 5.741 -7.756 1.00 38.90 256 ALA A C 1
ATOM 1779 O O . ALA A 1 256 ? -27.191 6.083 -6.583 1.00 44.92 256 ALA A O 1
ATOM 1781 N N . ASP A 1 257 ? -26.327 4.670 -8.081 1.00 38.81 257 ASP A N 1
ATOM 1782 C CA . ASP A 1 257 ? -25.554 3.916 -7.059 1.00 41.36 257 ASP A CA 1
ATOM 1783 C C . ASP A 1 257 ? -24.353 4.711 -6.459 1.00 38.69 257 ASP A C 1
ATOM 1784 O O . ASP A 1 257 ? -24.142 5.893 -6.763 1.00 29.56 257 ASP A O 1
ATOM 1789 N N . ARG A 1 258 ? -23.703 4.111 -5.482 1.00 32.96 258 ARG A N 1
ATOM 1790 C CA . ARG A 1 258 ? -22.632 4.759 -4.776 1.00 36.51 258 ARG A CA 1
ATOM 1791 C C . ARG A 1 258 ? -21.330 4.724 -5.610 1.00 26.21 258 ARG A C 1
ATOM 1792 O O . ARG A 1 258 ? -21.080 3.844 -6.370 1.00 28.62 258 ARG A O 1
ATOM 1800 N N . TRP A 1 259 ? -20.473 5.668 -5.331 1.00 25.86 259 TRP A N 1
ATOM 1801 C CA . TRP A 1 259 ? -19.152 5.725 -5.919 1.00 18.36 259 TRP A CA 1
ATOM 1802 C C . TRP A 1 259 ? -18.281 4.560 -5.661 1.00 21.44 259 TRP A C 1
ATOM 1803 O O . TRP A 1 259 ? -18.393 3.856 -4.581 1.00 23.09 259 TRP A O 1
ATOM 1814 N N . ASN A 1 260 ? -17.411 4.310 -6.621 1.00 16.16 260 ASN A N 1
ATOM 1815 C CA . ASN A 1 260 ? -16.328 3.394 -6.632 1.00 17.32 260 ASN A CA 1
ATOM 1816 C C . ASN A 1 260 ? -14.943 4.043 -6.806 1.00 19.02 260 ASN A C 1
ATOM 1817 O O . ASN A 1 260 ? -14.804 5.066 -7.450 1.00 18.17 260 ASN A O 1
ATOM 1822 N N . GLY A 1 261 ? -13.921 3.403 -6.250 1.00 16.98 261 GLY A N 1
ATOM 1823 C CA . GLY A 1 261 ? -12.567 3.957 -6.329 1.00 12.91 261 GLY A CA 1
ATOM 1824 C C . GLY A 1 261 ? -12.426 5.108 -5.404 1.00 12.81 261 GLY A C 1
ATOM 1825 O O . GLY A 1 261 ? -13.235 5.252 -4.462 1.00 13.93 261 GLY A O 1
ATOM 1826 N N . PRO A 1 262 ? -11.434 5.974 -5.635 1.00 12.88 262 PRO A N 1
ATOM 1827 C CA . PRO A 1 262 ? -10.470 5.837 -6.757 1.00 11.84 262 PRO A CA 1
ATOM 1828 C C . PRO A 1 262 ? -9.532 4.651 -6.651 1.00 11.85 262 PRO A C 1
ATOM 1829 O O . PRO A 1 262 ? -9.176 4.209 -5.552 1.00 13.28 262 PRO A O 1
ATOM 1833 N N . VAL A 1 263 ? -9.141 4.143 -7.775 1.00 10.95 263 VAL A N 1
ATOM 1834 C CA . VAL A 1 263 ? -8.199 3.001 -7.828 1.00 12.59 263 VAL A CA 1
ATOM 1835 C C . VAL A 1 263 ? -7.112 3.369 -8.851 1.00 11.41 263 VAL A C 1
ATOM 1836 O O . VAL A 1 263 ? -7.376 3.982 -9.896 1.00 9.90 263 VAL A O 1
ATOM 1840 N N . PRO A 1 264 ? -5.861 2.977 -8.564 1.00 10.82 264 PRO A N 1
ATOM 1841 C CA . PRO A 1 264 ? -4.830 3.232 -9.564 1.00 10.34 264 PRO A CA 1
ATOM 1842 C C . PRO A 1 264 ? -5.031 2.459 -10.851 1.00 10.62 264 PRO A C 1
ATOM 1843 O O . PRO A 1 264 ? -5.374 1.251 -10.836 1.00 11.35 264 PRO A O 1
ATOM 1847 N N . ILE A 1 265 ? -4.779 3.147 -11.978 1.00 10.18 265 ILE A N 1
ATOM 1848 C CA . ILE A 1 265 ? -4.667 2.555 -13.255 1.00 10.71 265 ILE A CA 1
ATOM 1849 C C . ILE A 1 265 ? -3.285 2.698 -13.925 1.00 10.69 265 ILE A C 1
ATOM 1850 O O . ILE A 1 265 ? -3.101 2.402 -15.142 1.00 11.31 265 ILE A O 1
ATOM 1855 N N . SER A 1 266 ? -2.313 3.109 -13.113 1.00 10.95 266 SER A N 1
ATOM 1856 C CA . SER A 1 266 ? -0.915 3.067 -13.486 1.00 10.75 266 SER A CA 1
ATOM 1857 C C . SER A 1 266 ? -0.102 2.642 -12.254 1.00 11.40 266 SER A C 1
ATOM 1858 O O . SER A 1 266 ? -0.597 2.684 -11.143 1.00 10.60 266 SER A O 1
ATOM 1861 N N . PRO A 1 267 ? 1.179 2.316 -12.473 1.00 11.37 267 PRO A N 1
ATOM 1862 C CA . PRO A 1 267 ? 2.063 2.189 -11.306 1.00 11.76 267 PRO A CA 1
ATOM 1863 C C . PRO A 1 267 ? 2.319 3.507 -10.670 1.00 11.06 267 PRO A C 1
ATOM 1864 O O . PRO A 1 267 ? 2.064 4.555 -11.272 1.00 10.84 267 PRO A O 1
ATOM 1868 N N . ALA A 1 268 ? 2.877 3.484 -9.471 1.00 10.95 268 ALA A N 1
ATOM 1869 C CA . ALA A 1 268 ? 3.261 4.721 -8.821 1.00 12.27 268 ALA A CA 1
ATOM 1870 C C . ALA A 1 268 ? 4.457 5.353 -9.501 1.00 12.61 268 ALA A C 1
ATOM 1871 O O . ALA A 1 268 ? 5.187 4.735 -10.198 1.00 11.86 268 ALA A O 1
ATOM 1873 N N . GLY A 1 269 ? 4.614 6.640 -9.270 1.00 11.10 269 GLY A N 1
ATOM 1874 C CA . GLY A 1 269 ? 5.762 7.390 -9.723 1.00 12.90 269 GLY A CA 1
ATOM 1875 C C . GLY A 1 269 ? 5.860 7.893 -11.118 1.00 11.38 269 GLY A C 1
ATOM 1876 O O . GLY A 1 269 ? 6.874 8.478 -11.525 1.00 14.49 269 GLY A O 1
ATOM 1877 N N . LEU A 1 270 ? 4.835 7.592 -11.931 1.00 11.48 270 LEU A N 1
ATOM 1878 C CA . LEU A 1 270 ? 4.938 7.828 -13.324 1.00 11.78 270 LEU A CA 1
ATOM 1879 C C . LEU A 1 270 ? 4.665 9.303 -13.689 1.00 11.24 270 LEU A C 1
ATOM 1880 O O . LEU A 1 270 ? 5.186 9.835 -14.650 1.00 11.60 270 LEU A O 1
ATOM 1885 N N . PHE A 1 271 ? 3.765 9.907 -12.959 1.00 11.08 271 PHE A N 1
ATOM 1886 C CA . PHE A 1 271 ? 3.292 11.291 -13.164 1.00 10.34 271 PHE A CA 1
ATOM 1887 C C . PHE A 1 271 ? 3.536 12.147 -11.937 1.00 11.52 271 PHE A C 1
ATOM 1888 O O . PHE A 1 271 ? 3.549 11.634 -10.810 1.00 10.67 271 PHE A O 1
ATOM 1896 N N . PRO A 1 272 ? 3.715 13.478 -12.138 1.00 10.99 272 PRO A N 1
ATOM 1897 C CA . PRO A 1 272 ? 3.752 14.289 -10.931 1.00 11.39 272 PRO A CA 1
ATOM 1898 C C . PRO A 1 272 ? 2.415 14.276 -10.228 1.00 10.20 272 PRO A C 1
ATOM 1899 O O . PRO A 1 272 ? 1.388 14.301 -10.985 1.00 9.73 272 PRO A O 1
ATOM 1903 N N . PRO A 1 273 ? 2.364 14.300 -8.910 1.00 9.94 273 PRO A N 1
ATOM 1904 C CA . PRO A 1 273 ? 1.074 14.399 -8.232 1.00 9.76 273 PRO A CA 1
ATOM 1905 C C . PRO A 1 273 ? 0.216 15.565 -8.795 1.00 10.45 273 PRO A C 1
ATOM 1906 O O . PRO A 1 273 ? 0.775 16.689 -9.009 1.00 10.82 273 PRO A O 1
ATOM 1910 N N . GLY A 1 274 ? -1.079 15.289 -9.100 1.00 10.56 274 GLY A N 1
ATOM 1911 C CA . GLY A 1 274 ? -1.935 16.325 -9.578 1.00 9.55 274 GLY A CA 1
ATOM 1912 C C . GLY A 1 274 ? -1.730 16.747 -11.015 1.00 10.01 274 GLY A C 1
ATOM 1913 O O . GLY A 1 274 ? -2.317 17.739 -11.425 1.00 10.32 274 GLY A O 1
ATOM 1914 N N . ALA A 1 275 ? -0.966 15.925 -11.763 1.00 8.86 275 ALA A N 1
ATOM 1915 C CA . ALA A 1 275 ? -0.665 16.192 -13.168 1.00 10.09 275 ALA A CA 1
ATOM 1916 C C . ALA A 1 275 ? -1.944 16.526 -13.940 1.00 9.62 275 ALA A C 1
ATOM 1917 O O . ALA A 1 275 ? -3.025 15.908 -13.783 1.00 9.50 275 ALA A O 1
ATOM 1919 N N . ALA A 1 276 ? -1.854 17.465 -14.894 1.00 9.78 276 ALA A N 1
ATOM 1920 C CA . ALA A 1 276 ? -3.002 17.705 -15.798 1.00 9.22 276 ALA A CA 1
ATOM 1921 C C . ALA A 1 276 ? -3.438 16.443 -16.533 1.00 9.01 276 ALA A C 1
ATOM 1922 O O . ALA A 1 276 ? -2.596 15.592 -16.880 1.00 8.60 276 ALA A O 1
ATOM 1924 N N . VAL A 1 277 ? -4.760 16.293 -16.690 1.00 9.44 277 VAL A N 1
ATOM 1925 C CA . VAL A 1 277 ? -5.352 15.108 -17.262 1.00 9.14 277 VAL A CA 1
ATOM 1926 C C . VAL A 1 277 ? -6.428 15.548 -18.225 1.00 10.20 277 VAL A C 1
ATOM 1927 O O . VAL A 1 277 ? -7.021 16.605 -18.020 1.00 10.01 277 VAL A O 1
ATOM 1931 N N . ALA A 1 278 ? -6.648 14.769 -19.242 1.00 8.75 278 ALA A N 1
ATOM 1932 C CA . ALA A 1 278 ? -7.765 14.943 -20.169 1.00 8.91 278 ALA A CA 1
ATOM 1933 C C . ALA A 1 278 ? -8.270 13.641 -20.630 1.00 9.41 278 ALA A C 1
ATOM 1934 O O . ALA A 1 278 ? -7.566 12.686 -20.607 1.00 9.93 278 ALA A O 1
ATOM 1936 N N . ALA A 1 279 ? -9.563 13.582 -20.908 1.00 9.04 279 ALA A N 1
ATOM 1937 C CA . ALA A 1 279 ? -10.190 12.338 -21.332 1.00 9.02 279 ALA A CA 1
ATOM 1938 C C . ALA A 1 279 ? -11.037 12.555 -22.583 1.00 10.20 279 ALA A C 1
ATOM 1939 O O . ALA A 1 279 ? -11.572 13.638 -22.812 1.00 11.70 279 ALA A O 1
ATOM 1941 N N . SER A 1 280 ? -11.158 11.513 -23.402 1.00 8.49 280 SER A N 1
ATOM 1942 C CA . SER A 1 280 ? -11.950 11.576 -24.645 1.00 9.23 280 SER A CA 1
ATOM 1943 C C . SER A 1 280 ? -12.344 10.172 -25.071 1.00 9.90 280 SER A C 1
ATOM 1944 O O . SER A 1 280 ? -11.576 9.213 -24.917 1.00 10.27 280 SER A O 1
ATOM 1947 N N . ASN A 1 281 ? -13.469 10.071 -25.778 1.00 9.22 281 ASN A N 1
ATOM 1948 C CA . ASN A 1 281 ? -13.638 8.927 -26.715 1.00 9.11 281 ASN A CA 1
ATOM 1949 C C . ASN A 1 281 ? -12.475 8.872 -27.681 1.00 9.87 281 ASN A C 1
ATOM 1950 O O . ASN A 1 281 ? -11.955 9.929 -28.064 1.00 10.64 281 ASN A O 1
ATOM 1955 N N . GLN A 1 282 ? -12.087 7.660 -28.065 1.00 8.89 282 GLN A N 1
ATOM 1956 C CA . GLN A 1 282 ? -11.176 7.510 -29.234 1.00 9.92 282 GLN A CA 1
ATOM 1957 C C . GLN A 1 282 ? -12.131 7.402 -30.402 1.00 11.80 282 GLN A C 1
ATOM 1958 O O . GLN A 1 282 ? -12.672 6.342 -30.685 1.00 11.49 282 GLN A O 1
ATOM 1964 N N . PHE A 1 283 ? -12.308 8.493 -31.085 1.00 11.36 283 PHE A N 1
ATOM 1965 C CA . PHE A 1 283 ? -13.301 8.574 -32.186 1.00 12.81 283 PHE A CA 1
ATOM 1966 C C . PHE A 1 283 ? -13.100 7.556 -33.277 1.00 13.33 283 PHE A C 1
ATOM 1967 O O . PHE A 1 283 ? -11.962 7.208 -33.601 1.00 13.85 283 PHE A O 1
ATOM 1975 N N . GLY A 1 284 ? -14.222 6.984 -33.678 1.00 15.50 284 GLY A N 1
ATOM 1976 C CA . GLY A 1 284 ? -14.203 5.828 -34.546 1.00 16.44 284 GLY A CA 1
ATOM 1977 C C . GLY A 1 284 ? -14.273 4.501 -33.807 1.00 16.21 284 GLY A C 1
ATOM 1978 O O . GLY A 1 284 ? -14.487 3.432 -34.459 1.00 16.77 284 GLY A O 1
ATOM 1979 N N . ILE A 1 285 ? -14.081 4.510 -32.486 1.00 14.68 285 ILE A N 1
ATOM 1980 C CA . ILE A 1 285 ? -14.164 3.328 -31.632 1.00 12.02 285 ILE A CA 1
ATOM 1981 C C . ILE A 1 285 ? -15.202 3.677 -30.594 1.00 13.90 285 ILE A C 1
ATOM 1982 O O . ILE A 1 285 ? -14.889 4.315 -29.612 1.00 12.41 285 ILE A O 1
ATOM 1987 N N . PRO A 1 286 ? -16.471 3.337 -30.838 1.00 16.68 286 PRO A N 1
ATOM 1988 C CA . PRO A 1 286 ? -17.576 3.838 -30.024 1.00 15.26 286 PRO A CA 1
ATOM 1989 C C . PRO A 1 286 ? -17.444 3.483 -28.513 1.00 12.96 286 PRO A C 1
ATOM 1990 O O . PRO A 1 286 ? -18.046 4.173 -27.692 1.00 15.72 286 PRO A O 1
ATOM 1994 N N . ASN A 1 287 ? -16.781 2.378 -28.235 1.00 11.37 287 ASN A N 1
ATOM 1995 C CA . ASN A 1 287 ? -16.640 1.902 -26.879 1.00 11.28 287 ASN A CA 1
ATOM 1996 C C . ASN A 1 287 ? -15.295 2.075 -26.214 1.00 10.36 287 ASN A C 1
ATOM 1997 O O . ASN A 1 287 ? -15.011 1.340 -25.261 1.00 10.01 287 ASN A O 1
ATOM 2002 N N . GLN A 1 288 ? -14.479 3.013 -26.707 1.00 10.58 288 GLN A N 1
ATOM 2003 C CA . GLN A 1 288 ? -13.180 3.200 -26.096 1.00 9.93 288 GLN A CA 1
ATOM 2004 C C . GLN A 1 288 ? -13.102 4.581 -25.464 1.00 9.14 288 GLN A C 1
ATOM 2005 O O . GLN A 1 288 ? -13.434 5.628 -26.113 1.00 9.82 288 GLN A O 1
ATOM 2011 N N . THR A 1 289 ? -12.510 4.619 -24.287 1.00 9.07 289 THR A N 1
ATOM 2012 C CA . THR A 1 289 ? -12.203 5.858 -23.558 1.00 9.04 289 THR A CA 1
ATOM 2013 C C . THR A 1 289 ? -10.711 5.985 -23.342 1.00 9.26 289 THR A C 1
ATOM 2014 O O . THR A 1 289 ? -10.050 4.994 -22.943 1.00 9.53 289 THR A O 1
ATOM 2018 N N . ASP A 1 290 ? -10.156 7.147 -23.682 1.00 7.79 290 ASP A N 1
ATOM 2019 C CA . ASP A 1 290 ? -8.780 7.429 -23.512 1.00 9.16 290 ASP A CA 1
ATOM 2020 C C . ASP A 1 290 ? -8.563 8.474 -22.482 1.00 8.33 290 ASP A C 1
ATOM 2021 O O . ASP A 1 290 ? -9.342 9.444 -22.357 1.00 9.61 290 ASP A O 1
ATOM 2026 N N . VAL A 1 291 ? -7.483 8.325 -21.708 1.00 8.48 291 VAL A N 1
ATOM 2027 C CA . VAL A 1 291 ? -7.079 9.378 -20.780 1.00 8.80 291 VAL A CA 1
ATOM 2028 C C . VAL A 1 291 ? -5.635 9.707 -21.054 1.00 8.77 291 VAL A C 1
ATOM 2029 O O . VAL A 1 291 ? -4.848 8.817 -21.272 1.00 9.74 291 VAL A O 1
ATOM 2033 N N . PHE A 1 292 ? -5.301 10.986 -20.971 1.00 8.12 292 PHE A N 1
ATOM 2034 C CA . PHE A 1 292 ? -3.986 11.507 -21.308 1.00 9.15 292 PHE A CA 1
ATOM 2035 C C . PHE A 1 292 ? -3.395 12.307 -20.177 1.00 10.38 292 PHE A C 1
ATOM 2036 O O . PHE A 1 292 ? -4.094 13.052 -19.461 1.00 8.73 292 PHE A O 1
ATOM 2044 N N . ALA A 1 293 ? -2.056 12.229 -20.050 1.00 8.49 293 ALA A N 1
ATOM 2045 C CA . ALA A 1 293 ? -1.301 13.043 -19.163 1.00 9.10 293 ALA A CA 1
ATOM 2046 C C . ALA A 1 293 ? 0.151 13.003 -19.593 1.00 9.01 293 ALA A C 1
ATOM 2047 O O . ALA A 1 293 ? 0.587 12.043 -20.192 1.00 9.39 293 ALA A O 1
ATOM 2049 N N . VAL A 1 294 ? 0.928 13.927 -19.083 1.00 9.29 294 VAL A N 1
ATOM 2050 C CA . VAL A 1 294 ? 2.354 13.912 -19.305 1.00 10.43 294 VAL A CA 1
ATOM 2051 C C . VAL A 1 294 ? 3.152 13.477 -18.075 1.00 9.52 294 VAL A C 1
ATOM 2052 O O . VAL A 1 294 ? 2.963 14.017 -16.973 1.00 9.24 294 VAL A O 1
ATOM 2056 N N . GLY A 1 295 ? 3.971 12.471 -18.257 1.00 8.62 295 GLY A N 1
ATOM 2057 C CA . GLY A 1 295 ? 4.765 11.927 -17.173 1.00 10.77 295 GLY A CA 1
ATOM 2058 C C . GLY A 1 295 ? 5.854 12.846 -16.652 1.00 11.52 295 GLY A C 1
ATOM 2059 O O . GLY A 1 295 ? 6.139 13.922 -17.250 1.00 12.54 295 GLY A O 1
ATOM 2060 N N . ARG A 1 296 ? 6.452 12.452 -15.549 1.00 12.40 296 ARG A N 1
ATOM 2061 C CA . ARG A 1 296 ? 7.581 13.171 -14.955 1.00 15.23 296 ARG A CA 1
ATOM 2062 C C . ARG A 1 296 ? 8.707 13.281 -15.973 1.00 14.49 296 ARG A C 1
ATOM 2063 O O . ARG A 1 296 ? 9.464 14.232 -15.914 1.00 16.25 296 ARG A O 1
ATOM 2071 N N . ASP A 1 297 ? 8.842 12.268 -16.839 1.00 13.42 297 ASP A N 1
ATOM 2072 C CA . ASP A 1 297 ? 9.853 12.270 -17.944 1.00 13.62 297 ASP A CA 1
ATOM 2073 C C . ASP A 1 297 ? 9.562 13.122 -19.161 1.00 12.22 297 ASP A C 1
ATOM 2074 O O . ASP A 1 297 ? 10.324 13.101 -20.174 1.00 12.97 297 ASP A O 1
ATOM 2079 N N . GLY A 1 298 ? 8.449 13.897 -19.134 1.00 10.57 298 GLY A N 1
ATOM 2080 C CA . GLY A 1 298 ? 8.109 14.812 -20.160 1.00 11.12 298 GLY A CA 1
ATOM 2081 C C . GLY A 1 298 ? 7.504 14.179 -21.364 1.00 10.49 298 GLY A C 1
ATOM 2082 O O . GLY A 1 298 ? 7.298 14.859 -22.367 1.00 13.35 298 GLY A O 1
ATOM 2083 N N . ALA A 1 299 ? 7.156 12.866 -21.303 1.00 11.16 299 ALA A N 1
ATOM 2084 C CA . ALA A 1 299 ? 6.487 12.204 -22.372 1.00 11.46 299 ALA A CA 1
ATOM 2085 C C . ALA A 1 299 ? 4.973 12.125 -22.160 1.00 10.28 299 ALA A C 1
ATOM 2086 O O . ALA A 1 299 ? 4.511 11.721 -21.095 1.00 10.95 299 ALA A O 1
ATOM 2088 N N . LEU A 1 300 ? 4.232 12.468 -23.216 1.00 10.12 300 LEU A N 1
ATOM 2089 C CA . LEU A 1 300 ? 2.784 12.334 -23.198 1.00 9.25 300 LEU A CA 1
ATOM 2090 C C . LEU A 1 300 ? 2.397 10.851 -23.184 1.00 9.74 300 LEU A C 1
ATOM 2091 O O . LEU A 1 300 ? 3.060 10.064 -23.813 1.00 10.13 300 LEU A O 1
ATOM 2096 N N . ARG A 1 301 ? 1.354 10.479 -22.382 1.00 9.75 301 ARG A N 1
ATOM 2097 C CA . ARG A 1 301 ? 0.930 9.100 -22.236 1.00 10.41 301 ARG A CA 1
ATOM 2098 C C . ARG A 1 301 ? -0.560 9.028 -22.501 1.00 10.11 301 ARG A C 1
ATOM 2099 O O . ARG A 1 301 ? -1.269 9.991 -22.217 1.00 9.80 301 ARG A O 1
ATOM 2107 N N . VAL A 1 302 ? -0.958 7.822 -22.940 1.00 9.97 302 VAL A N 1
ATOM 2108 C CA . VAL A 1 302 ? -2.365 7.473 -23.005 1.00 10.85 302 VAL A CA 1
ATOM 2109 C C . VAL A 1 302 ? -2.629 6.153 -22.305 1.00 10.77 302 VAL A C 1
ATOM 2110 O O . VAL A 1 302 ? -1.841 5.217 -22.420 1.00 10.15 302 VAL A O 1
ATOM 2114 N N . ALA A 1 303 ? -3.739 6.111 -21.573 1.00 9.90 303 ALA A N 1
ATOM 2115 C CA . ALA A 1 303 ? -4.289 4.868 -21.075 1.00 10.05 303 ALA A CA 1
ATOM 2116 C C . ALA A 1 303 ? -5.703 4.749 -21.594 1.00 9.77 303 ALA A C 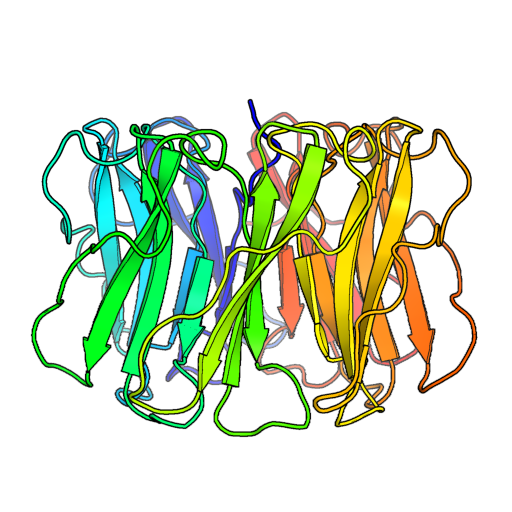1
ATOM 2117 O O . ALA A 1 303 ? -6.368 5.745 -21.905 1.00 10.04 303 ALA A O 1
ATOM 2119 N N . TRP A 1 304 ? -6.172 3.525 -21.780 1.00 9.14 304 TRP A N 1
ATOM 2120 C CA . TRP A 1 304 ? -7.495 3.377 -22.423 1.00 9.08 304 TRP A CA 1
ATOM 2121 C C . TRP A 1 304 ? -8.190 2.106 -22.005 1.00 8.81 304 TRP A C 1
ATOM 2122 O O . TRP A 1 304 ? -7.576 1.108 -21.591 1.00 8.60 304 TRP A O 1
ATOM 2133 N N . VAL A 1 305 ? -9.497 2.138 -22.142 1.00 8.68 305 VAL A N 1
ATOM 2134 C CA . VAL A 1 305 ? -10.377 1.030 -21.772 1.00 8.93 305 VAL A CA 1
ATOM 2135 C C . VAL A 1 305 ? -11.463 0.853 -22.799 1.00 8.89 305 VAL A C 1
ATOM 2136 O O . VAL A 1 305 ? -11.994 1.828 -23.362 1.00 9.18 305 VAL A O 1
ATOM 2140 N N . VAL A 1 306 ? -11.774 -0.397 -23.090 1.00 10.76 306 VAL A N 1
ATOM 2141 C CA . VAL A 1 306 ? -12.810 -0.766 -24.060 1.00 10.97 306 VAL A CA 1
ATOM 2142 C C . VAL A 1 306 ? -14.008 -1.365 -23.296 1.00 11.76 306 VAL A C 1
ATOM 2143 O O . VAL A 1 306 ? -13.808 -2.421 -22.590 1.00 11.26 306 VAL A O 1
ATOM 2147 N N . SER A 1 307 ? -15.179 -0.752 -23.436 1.00 12.16 307 SER A N 1
ATOM 2148 C CA . SER A 1 307 ? -16.419 -1.231 -22.730 1.00 13.80 307 SER A CA 1
ATOM 2149 C C . SER A 1 307 ? -16.118 -1.427 -21.258 1.00 12.88 307 SER A C 1
ATOM 2150 O O . SER A 1 307 ? -15.500 -0.560 -20.637 1.00 12.39 307 SER A O 1
ATOM 2153 N N . ALA A 1 308 ? -16.425 -2.584 -20.700 1.00 11.82 308 ALA A N 1
ATOM 2154 C CA . ALA A 1 308 ? -16.227 -2.845 -19.323 1.00 12.08 308 ALA A CA 1
ATOM 2155 C C . ALA A 1 308 ? -14.985 -3.727 -19.087 1.00 14.54 308 ALA A C 1
ATOM 2156 O O . ALA A 1 308 ? -14.942 -4.424 -18.081 1.00 14.37 308 ALA A O 1
ATOM 2158 N N . GLY A 1 309 ? -14.044 -3.659 -20.011 1.00 13.22 309 GLY A N 1
ATOM 2159 C CA . GLY A 1 309 ? -12.737 -4.282 -19.970 1.00 11.92 309 GLY A CA 1
ATOM 2160 C C . GLY A 1 309 ? -11.825 -3.744 -18.936 1.00 11.88 309 GLY A C 1
ATOM 2161 O O . GLY A 1 309 ? -12.123 -2.769 -18.213 1.00 13.26 309 GLY A O 1
ATOM 2162 N N . ASN A 1 310 ? -10.673 -4.412 -18.823 1.00 11.80 310 ASN A N 1
ATOM 2163 C CA . ASN A 1 310 ? -9.639 -3.835 -17.986 1.00 11.55 310 ASN A CA 1
ATOM 2164 C C . ASN A 1 310 ? -8.901 -2.734 -18.711 1.00 9.95 310 ASN A C 1
ATOM 2165 O O . ASN A 1 310 ? -8.742 -2.732 -19.951 1.00 11.99 310 ASN A O 1
ATOM 2170 N N . TRP A 1 311 ? -8.399 -1.806 -17.930 1.00 10.25 311 TRP A N 1
ATOM 2171 C CA . TRP A 1 311 ? -7.525 -0.756 -18.511 1.00 10.11 311 TRP A CA 1
ATOM 2172 C C . TRP A 1 311 ? -6.267 -1.268 -19.195 1.00 11.15 311 TRP A C 1
ATOM 2173 O O . TRP A 1 311 ? -5.646 -2.280 -18.745 1.00 11.01 311 TRP A O 1
ATOM 2184 N N . ASN A 1 312 ? -5.852 -0.559 -20.249 1.00 11.09 312 ASN A N 1
ATOM 2185 C CA . ASN A 1 312 ? -4.596 -0.795 -20.944 1.00 10.25 312 ASN A CA 1
ATOM 2186 C C . ASN A 1 312 ? -3.736 0.441 -20.732 1.00 10.78 312 ASN A C 1
ATOM 2187 O O . ASN A 1 312 ? -4.222 1.566 -20.732 1.00 10.46 312 ASN A O 1
ATOM 2192 N N . GLY A 1 313 ? -2.440 0.230 -20.719 1.00 9.14 313 GLY A N 1
ATOM 2193 C CA . GLY A 1 313 ? -1.464 1.270 -20.564 1.00 9.92 313 GLY A CA 1
ATOM 2194 C C . GLY A 1 313 ? -1.209 1.644 -19.140 1.00 11.72 313 GLY A C 1
ATOM 2195 O O . GLY A 1 313 ? -1.487 0.861 -18.222 1.00 11.56 313 GLY A O 1
ATOM 2196 N N . PRO A 1 314 ? -0.628 2.823 -18.878 1.00 11.67 314 PRO A N 1
ATOM 2197 C CA . PRO A 1 314 ? -0.279 3.841 -19.872 1.00 12.96 314 PRO A CA 1
ATOM 2198 C C . PRO A 1 314 ? 0.810 3.406 -20.837 1.00 12.22 314 PRO A C 1
ATOM 2199 O O . PRO A 1 314 ? 1.643 2.536 -20.560 1.00 13.08 314 PRO A O 1
ATOM 2203 N N . VAL A 1 315 ? 0.773 4.038 -22.000 1.00 10.53 315 VAL A N 1
ATOM 2204 C CA A VAL A 1 315 ? 1.799 3.900 -22.986 0.50 10.44 315 VAL A CA 1
ATOM 2205 C CA B VAL A 1 315 ? 1.756 3.889 -23.054 0.50 9.28 315 VAL A CA 1
ATOM 2206 C C . VAL A 1 315 ? 2.252 5.283 -23.460 1.00 10.58 315 VAL A C 1
ATOM 2207 O O . VAL A 1 315 ? 1.439 6.230 -23.644 1.00 9.84 315 VAL A O 1
ATOM 2214 N N . SER A 1 316 ? 3.560 5.426 -23.643 1.00 11.14 316 SER A N 1
ATOM 2215 C CA . SER A 1 316 ? 4.125 6.713 -24.082 1.00 12.59 316 SER A CA 1
ATOM 2216 C C . SER A 1 316 ? 3.844 6.910 -25.561 1.00 12.83 316 SER A C 1
ATOM 2217 O O . SER A 1 316 ? 4.043 5.963 -26.402 1.00 14.04 316 SER A O 1
ATOM 2220 N N . ILE A 1 317 ? 3.409 8.137 -25.882 1.00 11.53 317 ILE A N 1
ATOM 2221 C CA . ILE A 1 317 ? 3.034 8.529 -27.225 1.00 11.01 317 ILE A CA 1
ATOM 2222 C C . ILE A 1 317 ? 3.812 9.757 -27.696 1.00 12.82 317 ILE A C 1
ATOM 2223 O O . ILE A 1 317 ? 3.404 10.448 -28.626 1.00 15.90 317 ILE A O 1
ATOM 2228 N N . SER A 1 318 ? 4.884 10.096 -26.990 1.00 12.19 318 SER A N 1
ATOM 2229 C CA . SER A 1 318 ? 5.806 11.094 -27.458 1.00 13.07 318 SER A CA 1
ATOM 2230 C C . SER A 1 318 ? 7.196 10.832 -26.874 1.00 13.88 318 SER A C 1
ATOM 2231 O O . SER A 1 318 ? 7.387 9.999 -25.931 1.00 13.35 318 SER A O 1
ATOM 2234 N N . PRO A 1 319 ? 8.217 11.537 -27.442 1.00 15.02 319 PRO A N 1
ATOM 2235 C CA . PRO A 1 319 ? 9.532 11.508 -26.825 1.00 15.67 319 PRO A CA 1
ATOM 2236 C C . PRO A 1 319 ? 9.533 12.063 -25.416 1.00 14.81 319 PRO A C 1
ATOM 2237 O O . PRO A 1 319 ? 8.635 12.864 -25.054 1.00 13.60 319 PRO A O 1
ATOM 2241 N N . THR A 1 320 ? 10.475 11.638 -24.617 1.00 13.93 320 THR A N 1
ATOM 2242 C CA . THR A 1 320 ? 10.750 12.233 -23.364 1.00 13.69 320 THR A CA 1
ATOM 2243 C C . THR A 1 320 ? 11.216 13.703 -23.541 1.00 14.61 320 THR A C 1
ATOM 2244 O O . THR A 1 320 ? 11.741 14.101 -24.608 1.00 15.81 320 THR A O 1
ATOM 2248 N N . ASN A 1 321 ? 11.053 14.442 -22.486 1.00 13.62 321 ASN A N 1
ATOM 2249 C CA . ASN A 1 321 ? 11.381 15.838 -22.376 1.00 14.99 321 ASN A CA 1
ATOM 2250 C C . ASN A 1 321 ? 10.737 16.697 -23.439 1.00 16.54 321 ASN A C 1
ATOM 2251 O O . ASN A 1 321 ? 11.190 17.819 -23.648 1.00 20.95 321 ASN A O 1
ATOM 2256 N N . LEU A 1 322 ? 9.623 16.281 -24.010 1.00 13.71 322 LEU A N 1
ATOM 2257 C CA . LEU A 1 322 ? 8.959 17.144 -25.001 1.00 14.01 322 LEU A CA 1
ATOM 2258 C C . LEU A 1 322 ? 8.098 18.202 -24.393 1.00 13.83 322 LEU A C 1
ATOM 2259 O O . LEU A 1 322 ? 8.095 19.364 -24.839 1.00 12.86 322 LEU A O 1
ATOM 2264 N N . PHE A 1 323 ? 7.341 17.801 -23.344 1.00 12.02 323 PHE A N 1
ATOM 2265 C CA . PHE A 1 323 ? 6.427 18.655 -22.636 1.00 11.79 323 PHE A CA 1
ATOM 2266 C C . PHE A 1 323 ? 6.875 18.779 -21.203 1.00 11.88 323 PHE A C 1
ATOM 2267 O O . PHE A 1 323 ? 7.487 17.807 -20.661 1.00 11.34 323 PHE A O 1
ATOM 2275 N N . PRO A 1 324 ? 6.597 19.911 -20.562 1.00 12.69 324 PRO A N 1
ATOM 2276 C CA . PRO A 1 324 ? 6.828 19.992 -19.165 1.00 12.96 324 PRO A CA 1
ATOM 2277 C C . PRO A 1 324 ? 6.113 18.890 -18.388 1.00 11.89 324 PRO A C 1
ATOM 2278 O O . PRO A 1 324 ? 4.955 18.478 -18.705 1.00 12.94 324 PRO A O 1
ATOM 2282 N N . SER A 1 325 ? 6.756 18.404 -17.382 1.00 14.42 325 SER A N 1
ATOM 2283 C CA . SER A 1 325 ? 6.121 17.325 -16.552 1.00 14.10 325 SER A CA 1
ATOM 2284 C C . SER A 1 325 ? 4.745 17.778 -16.058 1.00 12.84 325 SER A C 1
ATOM 2285 O O . SER A 1 325 ? 4.598 18.878 -15.519 1.00 12.09 325 SER A O 1
ATOM 2288 N N . GLY A 1 326 ? 3.751 16.917 -16.260 1.00 12.28 326 GLY A N 1
ATOM 2289 C CA . GLY A 1 326 ? 2.425 17.188 -15.820 1.00 11.35 326 GLY A CA 1
ATOM 2290 C C . GLY A 1 326 ? 1.748 18.318 -16.585 1.00 10.82 326 GLY A C 1
ATOM 2291 O O . GLY A 1 326 ? 0.753 18.863 -16.112 1.00 11.21 326 GLY A O 1
ATOM 2292 N N . ALA A 1 327 ? 2.214 18.653 -17.788 1.00 11.57 327 ALA A N 1
ATOM 2293 C CA . ALA A 1 327 ? 1.686 19.799 -18.562 1.00 12.19 327 ALA A CA 1
ATOM 2294 C C . ALA A 1 327 ? 0.232 19.678 -18.969 1.00 10.67 327 ALA A C 1
ATOM 2295 O O . ALA A 1 327 ? -0.319 18.569 -19.171 1.00 10.75 327 ALA A O 1
ATOM 2297 N N . ALA A 1 328 ? -0.413 20.806 -19.151 1.00 9.69 328 ALA A N 1
ATOM 2298 C CA . ALA A 1 328 ? -1.785 20.817 -19.599 1.00 9.85 328 ALA A CA 1
ATOM 2299 C C . ALA A 1 328 ? -1.998 20.074 -20.876 1.00 8.62 328 ALA A C 1
ATOM 2300 O O . ALA A 1 328 ? -1.158 20.120 -21.824 1.00 9.55 328 ALA A O 1
ATOM 2302 N N . VAL A 1 329 ? -3.104 19.323 -20.928 1.00 10.24 329 VAL A N 1
ATOM 2303 C CA . VAL A 1 329 ? -3.485 18.528 -22.083 1.00 10.30 329 VAL A CA 1
ATOM 2304 C C . VAL A 1 329 ? -4.931 18.798 -22.395 1.00 9.86 329 VAL A C 1
ATOM 2305 O O . VAL A 1 329 ? -5.750 19.038 -21.459 1.00 10.83 329 VAL A O 1
ATOM 2309 N N . ALA A 1 330 ? -5.258 18.765 -23.682 1.00 9.73 330 ALA A N 1
ATOM 2310 C CA . ALA A 1 330 ? -6.686 18.793 -24.108 1.00 9.72 330 ALA A CA 1
ATOM 2311 C C . ALA A 1 330 ? -6.857 17.814 -25.227 1.00 10.18 330 ALA A C 1
ATOM 2312 O O . ALA A 1 330 ? -5.880 17.486 -25.921 1.00 10.84 330 ALA A O 1
ATOM 2314 N N . ALA A 1 331 ? -8.085 17.325 -25.421 1.00 10.09 331 ALA A N 1
ATOM 2315 C CA . ALA A 1 331 ? -8.328 16.311 -26.459 1.00 11.12 331 ALA A CA 1
ATOM 2316 C C . ALA A 1 331 ? -9.666 16.663 -27.153 1.00 10.65 331 ALA A C 1
ATOM 2317 O O . ALA A 1 331 ? -10.561 17.262 -26.540 1.00 11.85 331 ALA A O 1
ATOM 2319 N N . SER A 1 332 ? -9.765 16.312 -28.404 1.00 11.75 332 SER A N 1
ATOM 2320 C CA . SER A 1 332 ? -11.016 16.613 -29.157 1.00 11.74 332 SER A CA 1
ATOM 2321 C C . SER A 1 332 ? -11.023 15.739 -30.382 1.00 11.08 332 SER A C 1
ATOM 2322 O O . SER A 1 332 ? -9.960 15.365 -30.885 1.00 10.54 332 SER A O 1
ATOM 2325 N N . ASN A 1 333 ? -12.193 15.417 -30.888 1.00 11.15 333 ASN A N 1
ATOM 2326 C CA . ASN A 1 333 ? -12.312 15.031 -32.290 1.00 11.69 333 ASN A CA 1
ATOM 2327 C C . ASN A 1 333 ? -11.724 16.102 -33.157 1.00 12.62 333 ASN A C 1
ATOM 2328 O O . ASN A 1 333 ? -11.866 17.295 -32.793 1.00 12.65 333 ASN A O 1
ATOM 2333 N N . GLN A 1 334 ? -11.100 15.745 -34.274 1.00 11.40 334 GLN A N 1
ATOM 2334 C CA . GLN A 1 334 ? -10.771 16.784 -35.266 1.00 11.53 334 GLN A CA 1
ATOM 2335 C C . GLN A 1 334 ? -12.002 16.920 -36.165 1.00 12.89 334 GLN A C 1
ATOM 2336 O O . GLN A 1 334 ? -12.230 16.062 -36.960 1.00 13.57 334 GLN A O 1
ATOM 2342 N N . PHE A 1 335 ? -12.828 17.884 -35.890 1.00 13.80 335 PHE A N 1
ATOM 2343 C CA . PHE A 1 335 ? -14.134 18.024 -36.532 1.00 14.26 335 PHE A CA 1
ATOM 2344 C C . PHE A 1 335 ? -14.019 17.958 -38.066 1.00 15.93 335 PHE A C 1
ATOM 2345 O O . PHE A 1 335 ? -13.141 18.598 -38.681 1.00 17.03 335 PHE A O 1
ATOM 2353 N N . GLY A 1 336 ? -14.868 17.113 -38.649 1.00 16.28 336 GLY A N 1
ATOM 2354 C CA . GLY A 1 336 ? -14.812 16.845 -40.089 1.00 19.63 336 GLY A CA 1
ATOM 2355 C C . GLY A 1 336 ? -14.082 15.596 -40.463 1.00 22.00 336 GLY A C 1
ATOM 2356 O O . GLY A 1 336 ? -14.161 15.123 -41.644 1.00 21.23 336 GLY A O 1
ATOM 2357 N N . ILE A 1 337 ? -13.347 15.044 -39.488 1.00 17.67 337 ILE A N 1
ATOM 2358 C CA . ILE A 1 337 ? -12.716 13.746 -39.615 1.00 17.84 337 ILE A CA 1
ATOM 2359 C C . ILE A 1 337 ? -13.322 12.855 -38.542 1.00 18.57 337 ILE A C 1
ATOM 2360 O O . ILE A 1 337 ? -12.812 12.801 -37.419 1.00 15.37 337 ILE A O 1
ATOM 2365 N N . PRO A 1 338 ? -14.411 12.171 -38.825 1.00 18.16 338 PRO A N 1
ATOM 2366 C CA . PRO A 1 338 ? -15.146 11.560 -37.742 1.00 18.99 338 PRO A CA 1
ATOM 2367 C C . PRO A 1 338 ? -14.371 10.540 -36.867 1.00 16.75 338 PRO A C 1
ATOM 2368 O O . PRO A 1 338 ? -14.800 10.316 -35.754 1.00 18.25 338 PRO A O 1
ATOM 2372 N N . ASN A 1 339 ? -13.331 9.930 -37.414 1.00 14.76 339 ASN A N 1
ATOM 2373 C CA . ASN A 1 339 ? -12.568 8.856 -36.783 1.00 16.51 339 ASN A CA 1
ATOM 2374 C C . ASN A 1 339 ? -11.242 9.312 -36.270 1.00 13.21 339 ASN A C 1
ATOM 2375 O O . ASN A 1 339 ? -10.397 8.453 -35.978 1.00 15.98 339 ASN A O 1
ATOM 2380 N N . GLN A 1 340 ? -11.040 10.610 -36.175 1.00 11.79 340 GLN A N 1
ATOM 2381 C CA . GLN A 1 340 ? -9.757 11.159 -35.678 1.00 11.58 340 GLN A CA 1
ATOM 2382 C C . GLN A 1 340 ? -9.920 11.778 -34.307 1.00 11.72 340 GLN A C 1
ATOM 2383 O O . GLN A 1 340 ? -10.804 12.644 -34.078 1.00 12.13 340 GLN A O 1
ATOM 2389 N N . THR A 1 341 ? -9.018 11.390 -33.384 1.00 11.28 341 THR A N 1
ATOM 2390 C CA . THR A 1 341 ? -8.823 12.011 -32.044 1.00 11.06 341 THR A CA 1
ATOM 2391 C C . THR A 1 341 ? -7.513 12.735 -31.989 1.00 10.15 341 THR A C 1
ATOM 2392 O O . THR A 1 341 ? -6.432 12.132 -32.318 1.00 9.75 341 THR A O 1
ATOM 2396 N N . ASP A 1 342 ? -7.571 14.004 -31.583 1.00 9.59 342 ASP A N 1
ATOM 2397 C CA . ASP A 1 342 ? -6.402 14.889 -31.424 1.00 10.41 342 ASP A CA 1
ATOM 2398 C C . ASP A 1 342 ? -6.148 15.090 -29.908 1.00 10.42 342 ASP A C 1
ATOM 2399 O O . ASP A 1 342 ? -7.145 15.302 -29.103 1.00 10.52 342 ASP A O 1
ATOM 2404 N N . VAL A 1 343 ? -4.882 15.084 -29.505 1.00 10.08 343 VAL A N 1
ATOM 2405 C CA . VAL A 1 343 ? -4.502 15.458 -28.139 1.00 10.59 343 VAL A CA 1
ATOM 2406 C C . VAL A 1 343 ? -3.452 16.570 -28.286 1.00 10.03 343 VAL A C 1
ATOM 2407 O O . VAL A 1 343 ? -2.540 16.449 -29.087 1.00 9.76 343 VAL A O 1
ATOM 2411 N N . PHE A 1 344 ? -3.647 17.636 -27.538 1.00 9.30 344 PHE A N 1
ATOM 2412 C CA . PHE A 1 344 ? -2.892 18.852 -27.583 1.00 10.14 344 PHE A CA 1
ATOM 2413 C C . PHE A 1 344 ? -2.157 19.051 -26.263 1.00 10.98 344 PHE A C 1
ATOM 2414 O O . PHE A 1 344 ? -2.697 18.851 -25.204 1.00 10.20 344 PHE A O 1
ATOM 2422 N N . ALA A 1 345 ? -0.921 19.589 -26.398 1.00 10.38 345 ALA A N 1
ATOM 2423 C CA . ALA A 1 345 ? -0.135 20.106 -25.340 1.00 10.58 345 ALA A CA 1
ATOM 2424 C C . ALA A 1 345 ? 0.877 21.115 -25.924 1.00 11.67 345 ALA A C 1
ATOM 2425 O O . ALA A 1 345 ? 1.233 21.013 -27.089 1.00 12.45 345 ALA A O 1
ATOM 2427 N N . ALA A 1 346 ? 1.377 21.961 -25.069 1.00 11.33 346 ALA A N 1
ATOM 2428 C CA . ALA A 1 346 ? 2.415 22.991 -25.426 1.00 13.28 346 ALA A CA 1
ATOM 2429 C C . ALA A 1 346 ? 3.775 22.635 -24.896 1.00 13.49 346 ALA A C 1
ATOM 2430 O O . ALA A 1 346 ? 3.948 22.132 -23.742 1.00 12.33 346 ALA A O 1
ATOM 2432 N N . ASP A 1 347 ? 4.792 22.870 -25.723 1.00 13.27 347 ASP A N 1
ATOM 2433 C CA . ASP A 1 347 ? 6.148 22.789 -25.214 1.00 14.43 347 ASP A CA 1
ATOM 2434 C C . ASP A 1 347 ? 6.579 23.895 -24.263 1.00 15.00 347 ASP A C 1
ATOM 2435 O O . ASP A 1 347 ? 5.796 24.754 -23.887 1.00 16.68 347 ASP A O 1
ATOM 2440 N N . SER A 1 348 ? 7.858 23.813 -23.810 1.00 19.53 348 SER A N 1
ATOM 2441 C CA . SER A 1 348 ? 8.485 24.809 -22.923 1.00 22.84 348 SER A CA 1
ATOM 2442 C C . SER A 1 348 ? 8.458 26.233 -23.438 1.00 23.54 348 SER A C 1
ATOM 2443 O O . SER A 1 348 ? 8.455 27.156 -22.654 1.00 23.92 348 SER A O 1
ATOM 2446 N N . ASP A 1 349 ? 8.394 26.387 -24.763 1.00 23.27 349 ASP A N 1
ATOM 2447 C CA . ASP A 1 349 ? 8.241 27.744 -25.352 1.00 23.72 349 ASP A CA 1
ATOM 2448 C C . ASP A 1 349 ? 6.833 28.183 -25.653 1.00 24.22 349 ASP A C 1
ATOM 2449 O O . ASP A 1 349 ? 6.619 29.190 -26.304 1.00 24.17 349 ASP A O 1
ATOM 2454 N N . GLY A 1 350 ? 5.831 27.430 -25.159 1.00 20.26 350 GLY A N 1
ATOM 2455 C CA . GLY A 1 350 ? 4.422 27.750 -25.464 1.00 18.43 350 GLY A CA 1
ATOM 2456 C C . GLY A 1 350 ? 3.893 27.302 -26.831 1.00 18.00 350 GLY A C 1
ATOM 2457 O O . GLY A 1 350 ? 2.748 27.577 -27.166 1.00 19.12 350 GLY A O 1
ATOM 2458 N N . VAL A 1 351 ? 4.680 26.596 -27.607 1.00 14.61 351 VAL A N 1
ATOM 2459 C CA . VAL A 1 351 ? 4.273 26.222 -28.957 1.00 15.34 351 VAL A CA 1
ATOM 2460 C C . VAL A 1 351 ? 3.331 25.028 -28.910 1.00 13.15 351 VAL A C 1
ATOM 2461 O O . VAL A 1 351 ? 3.650 24.034 -28.313 1.00 12.66 351 VAL A O 1
ATOM 2465 N N . LEU A 1 352 ? 2.161 25.185 -29.496 1.00 13.34 352 LEU A N 1
ATOM 2466 C CA . LEU A 1 352 ? 1.150 24.074 -29.532 1.00 12.76 352 LEU A CA 1
ATOM 2467 C C . LEU A 1 352 ? 1.629 22.897 -30.329 1.00 12.65 352 LEU A C 1
ATOM 2468 O O . LEU A 1 352 ? 2.188 23.007 -31.471 1.00 11.39 352 LEU A O 1
ATOM 2473 N N . HIS A 1 353 ? 1.391 21.675 -29.804 1.00 10.44 353 HIS A N 1
ATOM 2474 C CA . HIS A 1 353 ? 1.650 20.460 -30.505 1.00 11.46 353 HIS A CA 1
ATOM 2475 C C . HIS A 1 353 ? 0.381 19.576 -30.519 1.00 11.68 353 HIS A C 1
ATOM 2476 O O . HIS A 1 353 ? -0.501 19.745 -29.672 1.00 11.32 353 HIS A O 1
ATOM 2483 N N . VAL A 1 354 ? 0.276 18.718 -31.517 1.00 11.22 354 VAL A N 1
ATOM 2484 C CA . VAL A 1 354 ? -0.845 17.746 -31.606 1.00 11.46 354 VAL A CA 1
ATOM 2485 C C . VAL A 1 354 ? -0.318 16.375 -31.890 1.00 11.33 354 VAL A C 1
ATOM 2486 O O . VAL A 1 354 ? 0.516 16.186 -32.769 1.00 10.64 354 VAL A O 1
ATOM 2490 N N . ALA A 1 355 ? -0.886 15.387 -31.260 1.00 10.86 355 ALA A N 1
ATOM 2491 C CA . ALA A 1 355 ? -0.721 13.957 -31.634 1.00 11.86 355 ALA A CA 1
ATOM 2492 C C . ALA A 1 355 ? -2.114 13.482 -31.996 1.00 11.85 355 ALA A C 1
ATOM 2493 O O . ALA A 1 355 ? -3.129 13.981 -31.455 1.00 11.85 355 ALA A O 1
ATOM 2495 N N . TRP A 1 356 ? -2.222 12.524 -32.876 1.00 12.02 356 TRP A N 1
ATOM 2496 C CA . TRP A 1 356 ? -3.567 12.091 -33.304 1.00 13.16 356 TRP A CA 1
ATOM 2497 C C . TRP A 1 356 ? -3.596 10.635 -33.732 1.00 13.21 356 TRP A C 1
ATOM 2498 O O . TRP A 1 356 ? -2.544 10.049 -34.010 1.00 13.06 356 TRP A O 1
ATOM 2509 N N . VAL A 1 357 ? -4.786 10.056 -33.707 1.00 12.22 357 VAL A N 1
ATOM 2510 C CA . VAL A 1 357 ? -4.969 8.670 -34.064 1.00 12.23 357 VAL A CA 1
ATOM 2511 C C . VAL A 1 357 ? -6.276 8.593 -34.803 1.00 13.79 357 VAL A C 1
ATOM 2512 O O . VAL A 1 357 ? -7.225 9.320 -34.535 1.00 12.50 357 VAL A O 1
ATOM 2516 N N . VAL A 1 358 ? -6.287 7.658 -35.753 1.00 14.53 358 VAL A N 1
ATOM 2517 C CA . VAL A 1 358 ? -7.506 7.429 -36.592 1.00 15.63 358 VAL A CA 1
ATOM 2518 C C . VAL A 1 358 ? -8.050 6.028 -36.273 1.00 15.51 358 VAL A C 1
ATOM 2519 O O . VAL A 1 358 ? -7.327 5.085 -36.480 1.00 19.32 358 VAL A O 1
ATOM 2523 N N . SER A 1 359 ? -9.281 5.933 -35.762 1.00 18.45 359 SER A N 1
ATOM 2524 C CA . SER A 1 359 ? -9.915 4.662 -35.300 1.00 17.40 359 SER A CA 1
ATOM 2525 C C . SER A 1 359 ? -8.895 3.810 -34.452 1.00 19.72 359 SER A C 1
ATOM 2526 O O . SER A 1 359 ? -8.331 4.348 -33.518 1.00 17.62 359 SER A O 1
ATOM 2529 N N . ALA A 1 360 ? -8.656 2.532 -34.774 1.00 18.19 360 ALA A N 1
ATOM 2530 C CA . ALA A 1 360 ? -7.732 1.713 -34.003 1.00 20.97 360 ALA A CA 1
ATOM 2531 C C . ALA A 1 360 ? -6.298 1.696 -34.559 1.00 21.12 360 ALA A C 1
ATOM 2532 O O . ALA A 1 360 ? -5.510 0.709 -34.276 1.00 20.25 360 ALA A O 1
ATOM 2534 N N . GLY A 1 361 ? -5.932 2.758 -35.294 1.00 19.23 361 GLY A N 1
ATOM 2535 C CA . GLY A 1 361 ? -4.627 2.917 -35.890 1.00 20.26 361 GLY A CA 1
ATOM 2536 C C . GLY A 1 361 ? -3.576 3.319 -34.901 1.00 18.12 361 GLY A C 1
ATOM 2537 O O . GLY A 1 361 ? -3.802 3.284 -33.714 1.00 17.13 361 GLY A O 1
ATOM 2538 N N . ASN A 1 362 ? -2.400 3.640 -35.432 1.00 19.55 362 ASN A N 1
ATOM 2539 C CA . ASN A 1 362 ? -1.264 3.981 -34.594 1.00 19.72 362 ASN A CA 1
ATOM 2540 C C . ASN A 1 362 ? -1.287 5.457 -34.294 1.00 16.15 362 ASN A C 1
ATOM 2541 O O . ASN A 1 362 ? -1.752 6.255 -35.110 1.00 17.98 362 ASN A O 1
ATOM 2546 N N . TRP A 1 363 ? -0.766 5.819 -33.116 1.00 15.14 363 TRP A N 1
ATOM 2547 C CA . TRP A 1 363 ? -0.602 7.269 -32.814 1.00 14.64 363 TRP A CA 1
ATOM 2548 C C . TRP A 1 363 ? 0.411 7.924 -33.752 1.00 16.21 363 TRP A C 1
ATOM 2549 O O . TRP A 1 363 ? 1.482 7.319 -34.133 1.00 18.22 363 TRP A O 1
ATOM 2560 N N . ASN A 1 364 ? 0.130 9.168 -34.106 1.00 15.52 364 ASN A N 1
ATOM 2561 C CA . ASN A 1 364 ? 0.945 9.956 -35.026 1.00 16.75 364 ASN A CA 1
ATOM 2562 C C . ASN A 1 364 ? 1.407 11.188 -34.271 1.00 15.70 364 ASN A C 1
ATOM 2563 O O . ASN A 1 364 ? 0.648 11.719 -33.416 1.00 16.44 364 ASN A O 1
ATOM 2568 N N . GLY A 1 365 ? 2.618 11.674 -34.537 1.00 14.33 365 GLY A N 1
ATOM 2569 C CA . GLY A 1 365 ? 3.142 12.841 -33.937 1.00 13.91 365 GLY A CA 1
ATOM 2570 C C . GLY A 1 365 ? 3.781 12.537 -32.579 1.00 15.73 365 GLY A C 1
ATOM 2571 O O . GLY A 1 365 ? 4.117 11.352 -32.317 1.00 16.03 365 GLY A O 1
ATOM 2572 N N . PRO A 1 366 ? 3.849 13.519 -31.689 1.00 14.52 366 PRO A N 1
ATOM 2573 C CA . PRO A 1 366 ? 3.290 14.868 -31.901 1.00 14.84 366 PRO A CA 1
ATOM 2574 C C . PRO A 1 366 ? 4.034 15.678 -32.940 1.00 16.16 366 PRO A C 1
ATOM 2575 O O . PRO A 1 366 ? 5.247 15.488 -33.171 1.00 21.23 366 PRO A O 1
ATOM 2579 N N . ILE A 1 367 ? 3.321 16.603 -33.570 1.00 13.35 367 ILE A N 1
ATOM 2580 C CA . ILE A 1 367 ? 3.946 17.576 -34.477 1.00 14.31 367 ILE A CA 1
ATOM 2581 C C . ILE A 1 367 ? 3.684 18.956 -33.871 1.00 14.51 367 ILE A C 1
ATOM 2582 O O . ILE A 1 367 ? 2.678 19.178 -33.148 1.00 15.14 367 ILE A O 1
ATOM 2587 N N . SER A 1 368 ? 4.510 19.958 -34.216 1.00 13.22 368 SER A N 1
ATOM 2588 C CA . SER A 1 368 ? 4.268 21.309 -33.860 1.00 14.35 368 SER A CA 1
ATOM 2589 C C . SER A 1 368 ? 3.314 21.924 -34.848 1.00 13.79 368 SER A C 1
ATOM 2590 O O . SER A 1 368 ? 3.414 21.678 -36.055 1.00 15.26 368 SER A O 1
ATOM 2593 N N . ILE A 1 369 ? 2.372 22.738 -34.353 1.00 12.21 369 ILE A N 1
ATOM 2594 C CA . ILE A 1 369 ? 1.401 23.365 -35.207 1.00 14.58 369 ILE A CA 1
ATOM 2595 C C . ILE A 1 369 ? 1.192 24.838 -34.882 1.00 17.82 369 ILE A C 1
ATOM 2596 O O . ILE A 1 369 ? 1.552 25.348 -33.819 1.00 19.46 369 ILE A O 1
ATOM 2601 N N . ALA A 1 370 ? 0.537 25.503 -35.797 1.00 20.12 370 ALA A N 1
ATOM 2602 C CA . ALA A 1 370 ? 0.059 26.907 -35.620 1.00 23.65 370 ALA A CA 1
ATOM 2603 C C . ALA A 1 370 ? -1.087 26.979 -34.646 1.00 24.69 370 ALA A C 1
ATOM 2604 O O . ALA A 1 370 ? -1.867 26.013 -34.628 1.00 28.36 370 ALA A O 1
#

B-factor: mean 17.76, std 9.51, range [7.17, 90.56]

Solvent-accessible surface area: 13125 Å² total; per-residue (Å²): 270,71,46,8,47,27,12,12,23,10,17,12,55,28,42,98,58,20,0,0,3,0,30,8,32,67,100,0,0,2,54,7,4,75,0,70,39,86,47,80,37,54,35,71,40,84,2,31,78,68,34,53,2,28,60,155,1,1,2,10,25,12,18,10,54,44,36,97,64,16,0,0,2,0,2,0,0,150,86,4,3,2,6,6,0,74,0,55,37,79,100,218,60,55,30,19,60,84,22,16,77,64,50,52,4,38,52,12,5,5,9,12,20,12,18,11,52,53,33,105,58,18,0,0,1,0,2,0,2,78,67,4,3,1,6,4,0,63,0,35,33,86,107,209,52,57,37,24,76,89,20,16,73,72,51,52,3,18,40,6,1,6,13,10,24,11,18,10,53,48,30,109,56,12,0,0,1,0,1,2,13,60,147,1,2,1,1,3,2,64,0,64,16,97,44,96,45,62,35,21,58,75,9,13,80,96,55,45,2,27,69,3,1,5,12,10,22,12,17,12,56,46,27,108,59,19,0,0,1,0,1,0,6,61,118,2,4,3,3,5,1,69,1,50,17,92,101,131,35,55,41,23,63,74,19,13,97,71,43,51,2,20,52,0,0,4,13,11,25,12,19,10,54,37,29,110,52,13,0,0,1,0,1,0,0,165,54,3,1,2,23,2,1,65,0,60,38,87,42,138,55,64,38,27,62,63,17,16,89,84,130,46,7,58,56,1,16,16,6,9,23,12,16,12,53,34,34,100,67,18,0,0,1,0,2,26,33,100,130,58,65,17,16,5,1,56,0,67,33,89,41,130,59,58,42,24,82,75,23,38

Sequence (360 aa):
YFQSAKLAASNQFGIPNQTDVFAVDGNGSLRVSWVVSAGAWNGPAQIGPAGLFPSRAAVASSNQFGIPNQTDVFAVGRDGALNVAWVVSADRWNGPTPISAAGLFPAGAAIAASNQFGIPNQTDVFAVSDSGALNVAWVVSAERWNGPIPISAAGHFPAGAPLATSNQFGIPNQTDVFVVDNKGALNVAWVVGAGSWNGPIPISPPGLFPPGAAVAASNQFGIPNQTDVFVVDNQQGALNVAWVVGADRWNGPVPISPAGLFPPGAAVAASNQFGIPNQTDVFAVGRDGALRVAWVVSAGNWNGPVVSISPTNLFPSGAAVAASNQFGIPNQTDVFAADSDGVLHVAWVVSAGNWNGPISIA

Foldseek 3Di:
DFQFFQKEKDAQFQQQQKIWIWHAAQQRFIFIWMDGAPDAIDDRDTADDTQFAHHSQHKYKDAQFQQRFKIWMWTAGPQGFIFIKMDGNPDHIDDRDGPDDGQWAHTSFHKEKDAQFQQRRKIWMWTQTCQRFIWIKMDGHPDHIGDRDGQGDGQWAHGSAAKEKDAQFQQRRKIWIWFQTQQAFIFIKMDGHPGGIDDRDGPGDGQWAHRSAHKYKDAQFQQRRKIWMWTATQQRFIFIKMDGHPDHIDDRDGPGDGQFAHGSQAKYKDPQFQQRRKIWMWWAGCQRFIWIKMDGNPDRIDDRDTQDDGQFAHGSHHKYKDASRNQRQKIWMWTAHPNRFIWIWMDGNPGDIGDRDTHD